Protein AF-A0A9N9GI19-F1 (afdb_monomer)

Solvent-accessible surface area (backbone atoms only — not comparable to full-atom values): 12180 Å² total; per-residue (Å²): 135,83,74,49,74,44,47,49,49,53,52,50,54,33,55,75,70,71,53,54,82,84,78,44,53,78,63,52,56,47,53,54,49,50,51,32,51,50,32,57,77,66,67,39,86,58,92,46,71,66,55,54,51,52,49,52,51,48,51,52,51,50,51,55,47,53,52,51,51,53,54,51,50,52,52,50,50,53,53,48,50,52,51,51,51,53,50,49,53,53,49,52,53,50,51,50,51,53,53,51,51,50,53,53,46,57,53,52,51,52,50,50,51,52,51,49,52,53,51,51,54,52,50,52,52,50,52,53,51,50,52,53,50,50,56,49,50,52,50,51,52,59,72,64,35,43,78,84,65,51,66,41,69,68,51,45,49,53,50,50,55,49,49,54,52,49,50,52,52,50,53,52,50,50,54,52,48,55,58,54,69,73,47,58,96,46,72,69,60,38,51,54,53,49,52,53,50,50,51,54,48,50,53,52,50,51,52,49,52,50,51,51,51,53,54,57,58,70,73,77,118

InterPro domains:
  IPR026243 HAUS augmin-like complex subunit 1 [PF25762] (7-185)
  IPR026243 HAUS augmin-like complex subunit 1 [PTHR31570] (7-216)

Secondary structure (DSSP, 8-state):
----HHHHHHHHHHHHTT--GGGS-HHHHHHHHHHHHHHHHTT-S---HHHHHHHHHHHHHHHHHHHHHHHHHHHHHHHHHHHHHHHHHHHHHHHHHHHHHHHHHHHHHHHHHHHHHHHHHHHHHHHHHHHHHHHHHHHHHHHTTTTTTT-SHHHHHHHHHHHHHHHHHHHHHHHHHHHHHHS-SSHHHHHHHHHHHHHHHHHHHHHHHHHHHHHHHTT--

Mean predicted aligned error: 17.92 Å

Structure (mmCIF, N/CA/C/O backbone):
data_AF-A0A9N9GI19-F1
#
_entry.id   AF-A0A9N9GI19-F1
#
loop_
_atom_site.group_PDB
_atom_site.id
_atom_site.type_symbol
_atom_site.label_atom_id
_atom_site.label_alt_id
_atom_site.label_comp_id
_atom_site.label_asym_id
_atom_site.label_entity_id
_atom_site.label_seq_id
_atom_site.pdbx_PDB_ins_code
_atom_site.Cartn_x
_atom_site.Cartn_y
_atom_site.Cartn_z
_atom_site.occupancy
_atom_site.B_iso_or_equiv
_atom_site.auth_seq_id
_atom_site.auth_comp_id
_atom_site.auth_asym_id
_atom_site.auth_atom_id
_atom_site.pdbx_PDB_model_num
ATOM 1 N N . MET A 1 1 ? 36.480 -14.070 -66.571 1.00 40.03 1 MET A N 1
ATOM 2 C CA . MET A 1 1 ? 37.094 -12.829 -66.046 1.00 40.03 1 MET A CA 1
ATOM 3 C C . MET A 1 1 ? 36.457 -11.653 -66.777 1.00 40.03 1 MET A C 1
ATOM 5 O O . MET A 1 1 ? 36.859 -11.328 -67.888 1.00 40.03 1 MET A O 1
ATOM 9 N N . PHE A 1 2 ? 35.355 -11.127 -66.243 1.00 42.09 2 PHE A N 1
ATOM 10 C CA . PHE A 1 2 ? 34.557 -10.110 -66.925 1.00 42.09 2 PHE A CA 1
ATOM 11 C C . PHE A 1 2 ? 35.324 -8.786 -66.944 1.00 42.09 2 PHE A C 1
ATOM 13 O O . PHE A 1 2 ? 35.531 -8.174 -65.903 1.00 42.09 2 PHE A O 1
ATOM 20 N N . LEU A 1 3 ? 35.755 -8.342 -68.128 1.00 48.88 3 LEU A N 1
ATOM 21 C CA . LEU A 1 3 ? 36.163 -6.952 -68.316 1.00 48.88 3 LEU A CA 1
ATOM 22 C C . LEU A 1 3 ? 34.943 -6.087 -67.995 1.00 48.88 3 LEU A C 1
ATOM 24 O O . LEU A 1 3 ? 33.927 -6.179 -68.692 1.00 48.88 3 LEU A O 1
ATOM 28 N N . THR A 1 4 ? 35.038 -5.317 -66.920 1.00 66.38 4 THR A N 1
ATOM 29 C CA . THR A 1 4 ? 34.036 -4.345 -66.488 1.00 66.38 4 THR A CA 1
ATOM 30 C C . THR A 1 4 ? 33.821 -3.293 -67.582 1.00 66.38 4 THR A C 1
ATOM 32 O O . THR A 1 4 ? 34.711 -3.034 -68.397 1.00 66.38 4 THR A O 1
ATOM 35 N N . ILE A 1 5 ? 32.620 -2.714 -67.649 1.00 65.81 5 ILE A N 1
ATOM 36 C CA . ILE A 1 5 ? 32.209 -1.752 -68.692 1.00 65.81 5 ILE A CA 1
ATOM 37 C C . ILE A 1 5 ? 33.251 -0.623 -68.902 1.00 65.81 5 ILE A C 1
ATOM 39 O O . ILE A 1 5 ? 33.601 -0.365 -70.059 1.00 65.81 5 ILE A O 1
ATOM 43 N N . PRO A 1 6 ? 33.867 -0.040 -67.849 1.00 65.25 6 PRO A N 1
ATOM 44 C CA . PRO A 1 6 ? 34.897 0.993 -68.003 1.00 65.25 6 PRO A CA 1
ATOM 45 C C . PRO A 1 6 ? 36.204 0.457 -68.604 1.00 65.25 6 PRO A C 1
ATOM 47 O O . PRO A 1 6 ? 36.809 1.103 -69.456 1.00 65.25 6 PRO A O 1
ATOM 50 N N . ALA A 1 7 ? 36.619 -0.761 -68.236 1.00 67.44 7 ALA A N 1
ATOM 51 C CA . ALA A 1 7 ? 37.825 -1.396 -68.772 1.00 67.44 7 ALA A CA 1
ATOM 52 C C . ALA A 1 7 ? 37.698 -1.709 -70.274 1.00 67.44 7 ALA A C 1
ATOM 54 O O . ALA A 1 7 ? 38.677 -1.609 -71.017 1.00 67.44 7 ALA A O 1
ATOM 55 N N . ARG A 1 8 ? 36.486 -2.043 -70.745 1.00 71.00 8 ARG A N 1
ATOM 56 C CA . ARG A 1 8 ? 36.202 -2.201 -72.183 1.00 71.00 8 ARG A CA 1
ATOM 57 C C . ARG A 1 8 ? 36.238 -0.864 -72.917 1.00 71.00 8 ARG A C 1
ATOM 59 O O . ARG A 1 8 ? 36.799 -0.797 -74.004 1.00 71.00 8 ARG A O 1
ATOM 66 N N . ARG A 1 9 ? 35.701 0.204 -72.320 1.00 70.88 9 ARG A N 1
ATOM 67 C CA . ARG A 1 9 ? 35.728 1.551 -72.914 1.00 70.88 9 ARG A CA 1
ATOM 68 C C . ARG A 1 9 ? 37.148 2.101 -73.033 1.00 70.88 9 ARG A C 1
ATOM 70 O O . ARG A 1 9 ? 37.502 2.579 -74.103 1.00 70.88 9 ARG A O 1
ATOM 77 N N . ILE A 1 10 ? 37.985 1.947 -72.004 1.00 74.69 10 ILE A N 1
ATOM 78 C CA . ILE A 1 10 ? 39.409 2.319 -72.069 1.00 74.69 10 ILE A CA 1
ATOM 79 C C . ILE A 1 10 ? 40.115 1.552 -73.190 1.00 74.69 10 ILE A C 1
ATOM 81 O O . ILE A 1 10 ? 40.823 2.151 -73.992 1.00 74.69 10 ILE A O 1
ATOM 85 N N . LYS A 1 11 ? 39.879 0.237 -73.296 1.00 74.06 11 LYS A N 1
ATOM 86 C CA . LYS A 1 11 ? 40.435 -0.585 -74.378 1.00 74.06 11 LYS A CA 1
ATOM 87 C C . LYS A 1 11 ? 39.996 -0.089 -75.764 1.00 74.06 11 LYS A C 1
ATOM 89 O O . LYS A 1 11 ? 40.821 -0.042 -76.669 1.00 74.06 11 LYS A O 1
ATOM 94 N N . ASN A 1 12 ? 38.731 0.303 -75.921 1.00 74.56 12 ASN A N 1
ATOM 95 C CA . ASN A 1 12 ? 38.197 0.817 -77.186 1.00 74.56 12 ASN A CA 1
ATOM 96 C C . ASN A 1 12 ? 38.778 2.191 -77.551 1.00 74.56 12 ASN A C 1
ATOM 98 O O . ASN A 1 12 ? 39.101 2.415 -78.712 1.00 74.56 12 ASN A O 1
ATOM 102 N N . ILE A 1 13 ? 38.955 3.087 -76.574 1.00 75.94 13 ILE A N 1
ATOM 103 C CA . ILE A 1 13 ? 39.588 4.398 -76.784 1.00 75.94 13 ILE A CA 1
ATOM 104 C C . ILE A 1 13 ? 41.058 4.212 -77.179 1.00 75.94 13 ILE A C 1
ATOM 106 O O . ILE A 1 13 ? 41.499 4.779 -78.171 1.00 75.94 13 ILE A O 1
ATOM 110 N N . LEU A 1 14 ? 41.805 3.361 -76.470 1.00 73.69 14 LEU A N 1
ATOM 111 C CA . LEU A 1 14 ? 43.208 3.072 -76.795 1.00 73.69 14 LEU A CA 1
ATOM 112 C C . LEU A 1 14 ? 43.369 2.468 -78.197 1.00 73.69 14 LEU A C 1
ATOM 114 O O . LEU A 1 14 ? 44.256 2.874 -78.942 1.00 73.69 14 LEU A O 1
ATOM 118 N N . HIS A 1 15 ? 42.462 1.568 -78.587 1.00 75.56 15 HIS A N 1
ATOM 119 C CA . HIS A 1 15 ? 42.435 0.999 -79.933 1.00 75.56 15 HIS A CA 1
ATOM 120 C C . HIS A 1 15 ? 42.079 2.039 -81.009 1.00 75.56 15 HIS A C 1
ATOM 122 O O . HIS A 1 15 ? 42.637 1.995 -82.100 1.00 75.56 15 HIS A O 1
ATOM 128 N N . ALA A 1 16 ? 41.186 2.994 -80.719 1.00 76.25 16 ALA A N 1
ATOM 129 C CA . ALA A 1 16 ? 40.846 4.085 -81.639 1.00 76.25 16 ALA A CA 1
ATOM 130 C C . ALA A 1 16 ? 42.027 5.041 -81.893 1.00 76.25 16 ALA A C 1
ATOM 132 O O . ALA A 1 16 ? 42.138 5.596 -82.982 1.00 76.25 16 ALA A O 1
ATOM 133 N N . PHE A 1 17 ? 42.928 5.189 -80.919 1.00 73.75 17 PHE A N 1
ATOM 134 C CA . PHE A 1 17 ? 44.170 5.956 -81.053 1.00 73.75 17 PHE A CA 1
ATOM 135 C C . PHE A 1 17 ? 45.373 5.115 -81.521 1.00 73.75 17 PHE A C 1
ATOM 137 O O . PHE A 1 17 ? 46.477 5.643 -81.613 1.00 73.75 17 PHE A O 1
ATOM 144 N N . GLY A 1 18 ? 45.182 3.823 -81.826 1.00 69.75 18 GLY A N 1
ATOM 145 C CA . GLY A 1 18 ? 46.247 2.933 -82.305 1.00 69.75 18 GLY A CA 1
ATOM 146 C C . GLY A 1 18 ? 47.319 2.597 -81.263 1.00 69.75 18 GLY A C 1
ATOM 147 O O . GLY A 1 18 ? 48.385 2.119 -81.635 1.00 69.75 18 GLY A O 1
ATOM 148 N N . ILE A 1 19 ? 47.052 2.841 -79.977 1.00 75.56 19 ILE A N 1
ATOM 149 C CA . ILE A 1 19 ? 48.015 2.644 -78.890 1.00 75.56 19 ILE A CA 1
ATOM 150 C C . ILE A 1 19 ? 47.838 1.233 -78.326 1.00 75.56 19 ILE A C 1
ATOM 152 O O . ILE A 1 19 ? 46.793 0.897 -77.754 1.00 75.56 19 ILE A O 1
ATOM 156 N N . SER A 1 20 ? 48.867 0.402 -78.474 1.00 72.19 20 SER A N 1
ATOM 157 C CA . SER A 1 20 ? 48.911 -0.941 -77.904 1.00 72.19 20 SER A CA 1
ATOM 158 C C . SER A 1 20 ? 49.417 -0.913 -76.460 1.00 72.19 20 SER A C 1
ATOM 160 O O . SER A 1 20 ? 50.044 0.031 -75.984 1.00 72.19 20 SER A O 1
ATOM 162 N N . LYS A 1 21 ? 49.167 -2.003 -75.731 1.00 66.25 21 LYS A N 1
ATOM 163 C CA . LYS A 1 21 ? 49.667 -2.212 -74.363 1.00 66.25 21 LYS A CA 1
ATOM 164 C C . LYS A 1 21 ? 51.201 -2.148 -74.285 1.00 66.25 21 LYS A C 1
ATOM 166 O O . LYS A 1 21 ? 51.726 -1.824 -73.221 1.00 66.25 21 LYS A O 1
ATOM 171 N N . ASP A 1 22 ? 51.876 -2.455 -75.388 1.00 69.81 22 ASP A N 1
ATOM 172 C CA . ASP A 1 22 ? 53.336 -2.513 -75.500 1.00 69.81 22 ASP A CA 1
ATOM 173 C C . ASP A 1 22 ? 53.981 -1.127 -75.690 1.00 69.81 22 ASP A C 1
ATOM 175 O O . ASP A 1 22 ? 55.172 -0.970 -75.436 1.00 69.81 22 ASP A O 1
ATOM 179 N N . ASP A 1 23 ? 53.182 -0.107 -76.028 1.00 72.25 23 ASP A N 1
ATOM 180 C CA . ASP A 1 23 ? 53.627 1.287 -76.178 1.00 72.25 23 ASP A CA 1
ATOM 181 C C . ASP A 1 23 ? 53.675 2.037 -74.835 1.00 72.25 23 ASP A C 1
ATOM 183 O O . ASP A 1 23 ? 54.196 3.149 -74.730 1.00 72.25 23 ASP A O 1
ATOM 187 N N . PHE A 1 24 ? 53.128 1.434 -73.774 1.00 72.31 24 PHE A N 1
ATOM 188 C CA . PHE A 1 24 ? 53.109 2.017 -72.438 1.00 72.31 24 PHE A CA 1
ATOM 189 C C . PHE A 1 24 ? 54.301 1.564 -71.595 1.00 72.31 24 PHE A C 1
ATOM 191 O O . PHE A 1 24 ? 54.647 0.385 -71.518 1.00 72.31 24 PHE A O 1
ATOM 198 N N . SER A 1 25 ? 54.855 2.498 -70.820 1.00 82.44 25 SER A N 1
ATOM 199 C CA . SER A 1 25 ? 55.750 2.147 -69.716 1.00 82.44 25 SER A CA 1
ATOM 200 C C . SER A 1 25 ? 55.023 1.264 -68.690 1.00 82.44 25 SER A C 1
ATOM 202 O O . SER A 1 25 ? 53.797 1.324 -68.541 1.00 82.44 25 SER A O 1
ATOM 204 N N . LYS A 1 26 ? 55.777 0.472 -67.913 1.00 79.56 26 LYS A N 1
ATOM 205 C CA . LYS A 1 26 ? 55.215 -0.359 -66.825 1.00 79.56 26 LYS A CA 1
ATOM 206 C C . LYS A 1 26 ? 54.314 0.456 -65.879 1.00 79.56 26 LYS A C 1
ATOM 208 O O . LYS A 1 26 ? 53.276 -0.045 -65.450 1.00 79.56 26 LYS A O 1
ATOM 213 N N . ASN A 1 27 ? 54.668 1.720 -65.638 1.00 80.06 27 ASN A N 1
ATOM 214 C CA . ASN A 1 27 ? 53.888 2.657 -64.829 1.00 80.06 27 ASN A CA 1
ATOM 215 C C . ASN A 1 27 ? 52.593 3.095 -65.531 1.00 80.06 27 ASN A C 1
ATOM 217 O O . ASN A 1 27 ? 51.548 3.148 -64.893 1.00 80.06 27 ASN A O 1
ATOM 221 N N . GLY A 1 28 ? 52.617 3.343 -66.845 1.00 80.69 28 GLY A N 1
ATOM 222 C CA . GLY A 1 28 ? 51.420 3.698 -67.617 1.00 80.69 28 GLY A CA 1
ATOM 223 C C . GLY A 1 28 ? 50.357 2.596 -67.595 1.00 80.69 28 GLY A C 1
ATOM 224 O O . GLY A 1 28 ? 49.184 2.863 -67.333 1.00 80.69 28 GLY A O 1
ATOM 225 N N . VAL A 1 29 ? 50.775 1.335 -67.756 1.00 81.12 29 VAL A N 1
ATOM 226 C CA . VAL A 1 29 ? 49.873 0.174 -67.651 1.00 81.12 29 VAL A CA 1
ATOM 227 C C . VAL A 1 29 ? 49.257 0.064 -66.251 1.00 81.12 29 VAL A C 1
ATOM 229 O O . VAL A 1 29 ? 48.086 -0.296 -66.122 1.00 81.12 29 VAL A O 1
ATOM 232 N N . GLN A 1 30 ? 50.018 0.366 -65.195 1.00 83.88 30 GLN A N 1
ATOM 233 C CA . GLN A 1 30 ? 49.501 0.376 -63.823 1.00 83.88 30 GLN A CA 1
ATOM 234 C C . GLN A 1 30 ? 48.505 1.515 -63.593 1.00 83.88 30 GLN A C 1
ATOM 236 O O . GLN A 1 30 ? 47.420 1.254 -63.082 1.00 83.88 30 GLN A O 1
ATOM 241 N N . SER A 1 31 ? 48.806 2.738 -64.031 1.00 83.56 31 SER A N 1
ATOM 242 C CA . SER A 1 31 ? 47.904 3.887 -63.886 1.00 83.56 31 SER A CA 1
ATOM 243 C C . SER A 1 31 ? 46.564 3.667 -64.588 1.00 83.56 31 SER A C 1
ATOM 245 O O . SER A 1 31 ? 45.514 3.946 -64.016 1.00 83.56 31 SER A O 1
ATOM 247 N N . VAL A 1 32 ? 46.576 3.091 -65.794 1.00 82.00 32 VAL A N 1
ATOM 248 C CA . VAL A 1 32 ? 45.351 2.762 -66.538 1.00 82.00 32 VAL A CA 1
ATOM 249 C C . VAL A 1 32 ? 44.537 1.674 -65.832 1.00 82.00 32 VAL A C 1
ATOM 251 O O . VAL A 1 32 ? 43.312 1.767 -65.757 1.00 82.00 32 VAL A O 1
ATOM 254 N N . LYS A 1 33 ? 45.201 0.655 -65.271 1.00 83.50 33 LYS A N 1
ATOM 255 C CA . LYS A 1 33 ? 44.530 -0.362 -64.449 1.00 83.50 33 LYS A CA 1
ATOM 256 C C . LYS A 1 33 ? 43.899 0.251 -63.204 1.00 83.50 33 LYS A C 1
ATOM 258 O O . LYS A 1 33 ? 42.746 -0.053 -62.928 1.00 83.50 33 LYS A O 1
ATOM 263 N N . ILE A 1 34 ? 44.623 1.120 -62.498 1.00 85.12 34 ILE A N 1
ATOM 264 C CA . ILE A 1 34 ? 44.126 1.808 -61.301 1.00 85.12 34 ILE A CA 1
ATOM 265 C C . ILE A 1 34 ? 42.902 2.655 -61.655 1.00 85.12 34 ILE A C 1
ATOM 267 O O . ILE A 1 34 ? 41.879 2.551 -60.987 1.00 85.12 34 ILE A O 1
ATOM 271 N N . LEU A 1 35 ? 42.957 3.421 -62.746 1.00 83.81 35 LEU A N 1
ATOM 272 C CA . LEU A 1 35 ? 41.833 4.231 -63.213 1.00 83.81 35 LEU A CA 1
ATOM 273 C C . LEU A 1 35 ? 40.611 3.368 -63.562 1.00 83.81 35 LEU A C 1
ATOM 275 O O . LEU A 1 35 ? 39.495 3.694 -63.170 1.00 83.81 35 LEU A O 1
ATOM 279 N N . ALA A 1 36 ? 40.822 2.238 -64.243 1.00 83.06 36 ALA A N 1
ATOM 280 C CA . ALA A 1 36 ? 39.758 1.289 -64.550 1.00 83.06 36 ALA A CA 1
ATOM 281 C C . ALA A 1 36 ? 39.146 0.691 -63.274 1.00 83.06 36 ALA A C 1
ATOM 283 O O . ALA A 1 36 ? 37.926 0.594 -63.177 1.00 83.06 36 ALA A O 1
ATOM 284 N N . THR A 1 37 ? 39.969 0.327 -62.284 1.00 85.94 37 THR A N 1
ATOM 285 C CA . THR A 1 37 ? 39.478 -0.183 -60.996 1.00 85.94 37 THR A CA 1
ATOM 286 C C . THR A 1 37 ? 38.750 0.888 -60.189 1.00 85.94 37 THR A C 1
ATOM 288 O O . THR A 1 37 ? 37.732 0.610 -59.564 1.00 85.94 37 THR A O 1
ATOM 291 N N . LEU A 1 38 ? 39.216 2.133 -60.238 1.00 85.25 38 LEU A N 1
ATOM 292 C CA 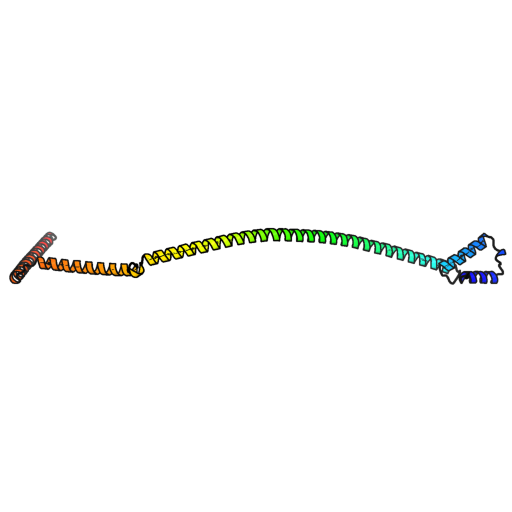. LEU A 1 38 ? 38.610 3.243 -59.514 1.00 85.25 38 LEU A CA 1
ATOM 293 C C . LEU A 1 38 ? 37.269 3.629 -60.154 1.00 85.25 38 LEU A C 1
ATOM 295 O O . LEU A 1 38 ? 36.297 3.835 -59.440 1.00 85.25 38 LEU A O 1
ATOM 299 N N . ALA A 1 39 ? 37.172 3.590 -61.487 1.00 85.12 39 ALA A N 1
ATOM 300 C CA . ALA A 1 39 ? 35.904 3.733 -62.202 1.00 85.12 39 ALA A CA 1
ATOM 301 C C . ALA A 1 39 ? 34.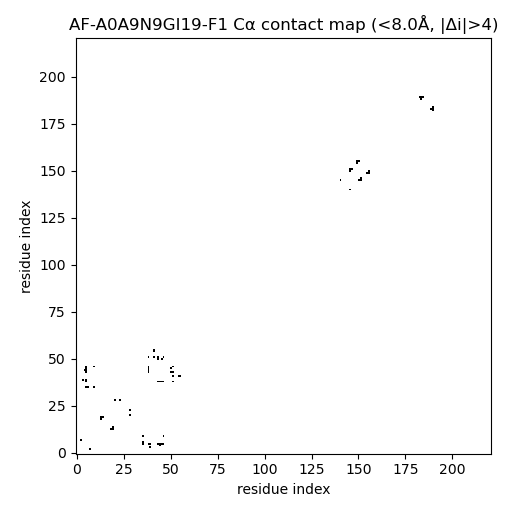914 2.623 -61.837 1.00 85.12 39 ALA A C 1
ATOM 303 O O . ALA A 1 39 ? 33.725 2.883 -61.728 1.00 85.12 39 ALA A O 1
ATOM 304 N N . THR A 1 40 ? 35.386 1.390 -61.625 1.00 86.69 40 THR A N 1
ATOM 305 C CA . THR A 1 40 ? 34.500 0.297 -61.203 1.00 86.69 40 THR A CA 1
ATOM 306 C C . THR A 1 40 ? 34.045 0.414 -59.759 1.00 86.69 40 THR A C 1
ATOM 308 O O . THR A 1 40 ? 32.899 0.093 -59.484 1.00 86.69 40 THR A O 1
ATOM 311 N N . ILE A 1 41 ? 34.913 0.875 -58.852 1.00 86.31 41 ILE A N 1
ATOM 312 C CA . ILE A 1 41 ? 34.571 1.067 -57.434 1.00 86.31 41 ILE A CA 1
ATOM 313 C C . ILE A 1 41 ? 33.575 2.219 -57.274 1.00 86.31 41 ILE A C 1
ATOM 315 O O . ILE A 1 41 ? 32.667 2.131 -56.460 1.00 86.31 41 ILE A O 1
ATOM 319 N N . LEU A 1 42 ? 33.738 3.284 -58.060 1.00 85.25 42 LEU A N 1
ATOM 320 C CA . LEU A 1 42 ? 32.830 4.432 -58.082 1.00 85.25 42 LEU A CA 1
ATOM 321 C C . LEU A 1 42 ? 31.623 4.234 -59.015 1.00 85.25 42 LEU A C 1
ATOM 323 O O . LEU A 1 42 ? 30.859 5.174 -59.208 1.00 85.25 42 LEU A O 1
ATOM 327 N N . GLU A 1 43 ? 31.490 3.053 -59.629 1.00 85.06 43 GLU A N 1
ATOM 328 C CA . GLU A 1 43 ? 30.416 2.698 -60.570 1.00 85.06 43 GLU A CA 1
ATOM 329 C C . GLU A 1 43 ? 30.207 3.720 -61.706 1.00 85.06 43 GLU A C 1
ATOM 331 O O . GLU A 1 43 ? 29.093 3.999 -62.146 1.00 85.06 43 GLU A O 1
ATOM 336 N N . LEU A 1 44 ? 31.302 4.283 -62.220 1.00 83.88 44 LEU A N 1
ATOM 337 C CA . LEU A 1 44 ? 31.254 5.331 -63.234 1.00 83.88 44 LEU A CA 1
ATOM 338 C C . LEU A 1 44 ? 31.074 4.755 -64.635 1.00 83.88 44 LEU A C 1
ATOM 340 O O . LEU A 1 44 ? 31.818 3.877 -65.078 1.00 83.88 44 LEU A O 1
ATOM 344 N N . GLY A 1 45 ? 30.106 5.315 -65.363 1.00 75.38 45 GLY A N 1
ATOM 345 C CA . GLY A 1 45 ? 29.912 5.045 -66.785 1.00 75.38 45 GLY A CA 1
ATOM 346 C C . GLY A 1 45 ? 31.025 5.645 -67.644 1.00 75.38 45 GLY A C 1
ATOM 347 O O . GLY A 1 45 ? 31.485 4.983 -68.576 1.00 75.38 45 GLY A O 1
ATOM 348 N N . ASP A 1 46 ? 31.492 6.849 -67.302 1.00 75.62 46 ASP A N 1
ATOM 349 C CA . ASP A 1 46 ? 32.464 7.639 -68.064 1.00 75.62 46 ASP A CA 1
ATOM 350 C C . ASP A 1 46 ? 33.793 7.809 -67.314 1.00 75.62 46 ASP A C 1
ATOM 352 O O . ASP A 1 46 ? 33.845 7.828 -66.087 1.00 75.62 46 ASP A O 1
ATOM 356 N N . ILE A 1 47 ? 34.890 7.934 -68.069 1.00 75.69 47 ILE A N 1
ATOM 357 C CA . ILE A 1 47 ? 36.267 8.042 -67.538 1.00 75.69 47 ILE A CA 1
ATOM 358 C C . ILE A 1 47 ? 36.703 9.522 -67.484 1.00 75.69 47 ILE A C 1
ATOM 360 O O . ILE A 1 47 ? 37.885 9.859 -67.462 1.00 75.69 47 ILE A O 1
ATOM 364 N N . GLU A 1 48 ? 35.736 10.437 -67.481 1.00 83.50 48 GLU A N 1
ATOM 365 C CA . GLU A 1 48 ? 35.998 11.867 -67.418 1.00 83.50 48 GLU A CA 1
ATOM 366 C C . GLU A 1 48 ? 36.387 12.298 -66.005 1.00 83.50 48 GLU A C 1
ATOM 368 O O . GLU A 1 48 ? 35.845 11.834 -65.000 1.00 83.50 48 GLU A O 1
ATOM 373 N N . ARG A 1 49 ? 37.319 13.251 -65.919 1.00 83.38 49 ARG A N 1
ATOM 374 C CA . ARG A 1 49 ? 37.788 13.805 -64.642 1.00 83.38 49 ARG A CA 1
ATOM 375 C C . ARG A 1 49 ? 36.644 14.398 -63.807 1.00 83.38 49 ARG A C 1
ATOM 377 O O . ARG A 1 49 ? 36.674 14.286 -62.585 1.00 83.38 49 ARG A O 1
ATOM 384 N N . SER A 1 50 ? 35.662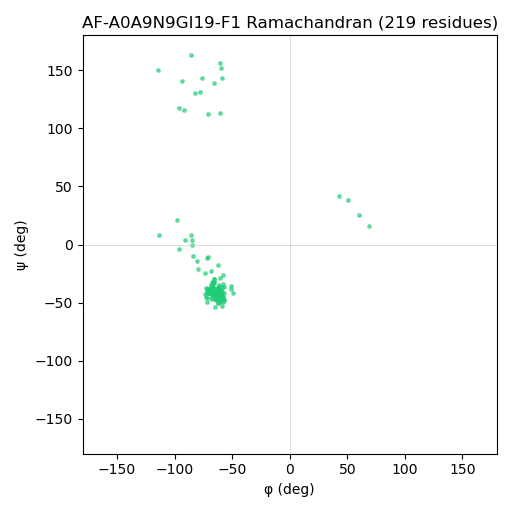 15.017 -64.460 1.00 88.12 50 SER A N 1
ATOM 385 C CA . SER A 1 50 ? 34.436 15.555 -63.856 1.00 88.12 50 SER A CA 1
ATOM 386 C C . SER A 1 50 ? 33.634 14.466 -63.138 1.00 88.12 50 SER A C 1
ATOM 388 O O . SER A 1 50 ? 33.266 14.656 -61.981 1.00 88.12 50 SER A O 1
ATOM 390 N N . SER A 1 51 ? 33.434 13.311 -63.778 1.00 86.56 51 SER A N 1
ATOM 391 C CA . SER A 1 51 ? 32.703 12.165 -63.222 1.00 86.56 51 SER A CA 1
ATOM 392 C C . SER A 1 51 ? 33.393 11.597 -61.980 1.00 86.56 51 SER A C 1
ATOM 394 O O . SER A 1 51 ? 32.745 11.391 -60.956 1.00 86.56 51 SER A O 1
ATOM 396 N N . PHE A 1 52 ? 34.721 11.432 -62.024 1.00 87.00 52 PHE A N 1
ATOM 397 C CA . PHE A 1 52 ? 35.504 11.014 -60.854 1.00 87.00 52 PHE A CA 1
ATOM 398 C C . PHE A 1 52 ? 35.415 12.018 -59.703 1.00 87.00 52 PHE A C 1
ATOM 400 O O . PHE A 1 52 ? 35.191 11.625 -58.560 1.00 87.00 52 PHE A O 1
ATOM 407 N N . LEU A 1 53 ? 35.573 13.313 -59.994 1.00 89.88 53 LEU A N 1
ATOM 408 C CA . LEU A 1 53 ? 35.520 14.355 -58.970 1.00 89.88 53 LEU A CA 1
ATOM 409 C C . LEU A 1 53 ? 34.127 14.442 -58.333 1.00 89.88 53 LEU A C 1
ATOM 411 O O . LEU A 1 53 ? 34.025 14.551 -57.114 1.00 89.88 53 LEU A O 1
ATOM 415 N N . SER A 1 54 ? 33.069 14.339 -59.141 1.00 90.62 54 SER A N 1
ATOM 416 C CA . SER A 1 54 ? 31.683 14.355 -58.671 1.00 90.62 54 SER A CA 1
ATOM 417 C C . SER A 1 54 ? 31.375 13.156 -57.776 1.00 90.62 54 SER A C 1
ATOM 419 O O . SER A 1 54 ? 30.754 13.325 -56.732 1.00 90.62 54 SER A O 1
ATOM 421 N N . ALA A 1 55 ? 31.831 11.956 -58.139 1.00 90.38 55 ALA A N 1
ATOM 422 C CA . ALA A 1 55 ? 31.608 10.761 -57.329 1.00 90.38 55 ALA A CA 1
ATOM 423 C C . ALA A 1 55 ? 32.394 10.779 -56.014 1.00 90.38 55 ALA A C 1
ATOM 425 O O . ALA A 1 55 ? 31.858 10.413 -54.972 1.00 90.38 55 ALA A O 1
ATOM 426 N N . ILE A 1 56 ? 33.635 11.274 -56.024 1.00 90.69 56 ILE A N 1
ATOM 427 C CA . ILE A 1 56 ? 34.420 11.465 -54.795 1.00 90.69 56 ILE A CA 1
ATOM 428 C C . ILE A 1 56 ? 33.765 12.515 -53.886 1.00 90.69 56 ILE A C 1
ATOM 430 O O . ILE A 1 56 ? 33.708 12.329 -52.667 1.00 90.69 56 ILE A O 1
ATOM 434 N N . ALA A 1 57 ? 33.254 13.608 -54.461 1.00 92.50 57 ALA A N 1
ATOM 435 C CA . ALA A 1 57 ? 32.522 14.626 -53.714 1.00 92.50 57 ALA A CA 1
ATOM 436 C C . ALA A 1 57 ? 31.237 14.050 -53.104 1.00 92.50 57 ALA A C 1
ATOM 438 O O . ALA A 1 57 ? 30.986 14.265 -51.919 1.00 92.50 57 ALA A O 1
ATOM 439 N N . GLN A 1 58 ? 30.477 13.259 -53.868 1.00 93.69 58 GLN A N 1
ATOM 440 C CA . GLN A 1 58 ? 29.276 12.587 -53.376 1.00 93.69 58 GLN A CA 1
ATOM 441 C C . GLN A 1 58 ? 29.599 11.621 -52.231 1.00 93.69 58 GLN A C 1
ATOM 443 O O . GLN A 1 58 ? 29.001 11.732 -51.167 1.00 93.69 58 GLN A O 1
ATOM 448 N N . LEU A 1 59 ? 30.615 10.765 -52.380 1.00 93.50 59 LEU A N 1
ATOM 449 C CA . LEU A 1 59 ? 31.059 9.870 -51.305 1.00 93.50 59 LEU A CA 1
ATOM 450 C C . LEU A 1 59 ? 31.496 10.629 -50.050 1.00 93.50 59 LEU A C 1
ATOM 452 O O . LEU A 1 59 ? 31.254 10.177 -48.935 1.00 93.50 59 LEU A O 1
ATOM 456 N N . SER A 1 60 ? 32.129 11.790 -50.214 1.00 94.94 60 SER A N 1
ATOM 457 C CA . SER A 1 60 ? 32.547 12.634 -49.091 1.00 94.94 60 SER A CA 1
ATOM 458 C C . SER A 1 60 ? 31.344 13.259 -48.370 1.00 94.94 60 SER A C 1
ATOM 460 O O . SER A 1 60 ? 31.330 13.333 -47.135 1.00 94.94 60 SER A O 1
ATOM 462 N N . ILE A 1 61 ? 30.315 13.674 -49.119 1.00 96.12 61 ILE A N 1
ATOM 463 C CA . ILE A 1 61 ? 29.032 14.148 -48.578 1.00 96.12 61 ILE A CA 1
ATOM 464 C C . ILE A 1 61 ? 28.325 13.014 -47.829 1.00 96.12 61 ILE A C 1
ATOM 466 O O . ILE A 1 61 ? 27.910 13.218 -46.686 1.00 96.12 61 ILE A O 1
ATOM 470 N N . ASP A 1 62 ? 28.247 11.827 -48.430 1.00 96.12 62 ASP A N 1
ATOM 471 C CA . ASP A 1 62 ? 27.594 10.651 -47.852 1.00 96.12 62 ASP A CA 1
ATOM 472 C C . ASP A 1 62 ? 28.323 10.183 -46.590 1.00 96.12 62 ASP A C 1
ATOM 474 O O . ASP A 1 62 ? 27.693 9.977 -45.555 1.00 96.12 62 ASP A O 1
ATOM 478 N N . SER A 1 63 ? 29.658 10.129 -46.614 1.00 96.56 63 SER A N 1
ATOM 479 C CA . SER A 1 63 ? 30.484 9.828 -45.439 1.00 96.56 63 SER A CA 1
ATOM 480 C C . SER A 1 63 ? 30.213 10.821 -44.308 1.00 96.56 63 SER A C 1
ATOM 482 O O . SER A 1 63 ? 29.933 10.428 -43.176 1.00 96.56 63 SER A O 1
ATOM 484 N N . SER A 1 64 ? 30.191 12.121 -44.615 1.00 96.31 64 SER A N 1
ATOM 485 C CA . SER A 1 64 ? 29.880 13.166 -43.630 1.00 96.31 64 SER A CA 1
ATOM 486 C C . SER A 1 64 ? 28.435 13.090 -43.120 1.00 96.31 64 SER A C 1
ATOM 488 O O . SER A 1 64 ? 28.136 13.518 -42.001 1.00 96.31 64 SER A O 1
ATOM 490 N N . HIS A 1 65 ? 27.501 12.602 -43.936 1.00 97.62 65 HIS A N 1
ATOM 491 C CA . HIS A 1 65 ? 26.116 12.375 -43.538 1.00 97.62 65 HIS A CA 1
ATOM 492 C C . HIS A 1 65 ? 26.000 11.178 -42.590 1.00 97.62 65 HIS A C 1
ATOM 494 O O . HIS A 1 65 ? 25.443 11.329 -41.503 1.00 97.62 65 HIS A O 1
ATOM 500 N N . ILE A 1 66 ? 26.606 10.043 -42.943 1.00 97.69 66 ILE A N 1
ATOM 501 C CA . ILE A 1 66 ? 26.647 8.827 -42.120 1.00 97.69 66 ILE A CA 1
ATOM 502 C C . ILE A 1 66 ? 27.324 9.113 -40.778 1.00 97.69 66 ILE A C 1
ATOM 504 O O . ILE A 1 66 ? 26.815 8.724 -39.731 1.00 97.69 66 ILE A O 1
ATOM 508 N N . GLU A 1 67 ? 28.432 9.854 -40.767 1.00 97.38 67 GLU A N 1
ATOM 509 C CA . GLU A 1 67 ? 29.082 10.254 -39.519 1.00 97.38 67 GLU A CA 1
ATOM 510 C C . GLU A 1 67 ? 28.181 11.112 -38.627 1.00 97.38 67 GLU A C 1
ATOM 512 O O . GLU A 1 67 ? 28.181 10.949 -37.406 1.00 97.38 67 GLU A O 1
ATOM 517 N N . ARG A 1 68 ? 27.414 12.043 -39.210 1.00 97.19 68 ARG A N 1
ATOM 518 C CA . ARG A 1 68 ? 26.444 12.845 -38.450 1.00 97.19 68 ARG A CA 1
ATOM 519 C C . ARG A 1 68 ? 25.347 11.963 -37.867 1.00 97.19 68 ARG A C 1
ATOM 521 O O . ARG A 1 68 ? 25.101 12.055 -36.669 1.00 97.19 68 ARG A O 1
ATOM 528 N N . GLN A 1 69 ? 24.775 11.072 -38.674 1.00 97.62 69 GLN A N 1
ATOM 529 C CA . GLN A 1 69 ? 23.775 10.112 -38.210 1.00 97.62 69 GLN A CA 1
ATOM 530 C C . GLN A 1 69 ? 24.319 9.235 -37.080 1.00 97.62 69 GLN A C 1
ATOM 532 O O . GLN A 1 69 ? 23.662 9.108 -36.054 1.00 97.62 69 GLN A O 1
ATOM 537 N N . ASN A 1 70 ? 25.542 8.713 -37.204 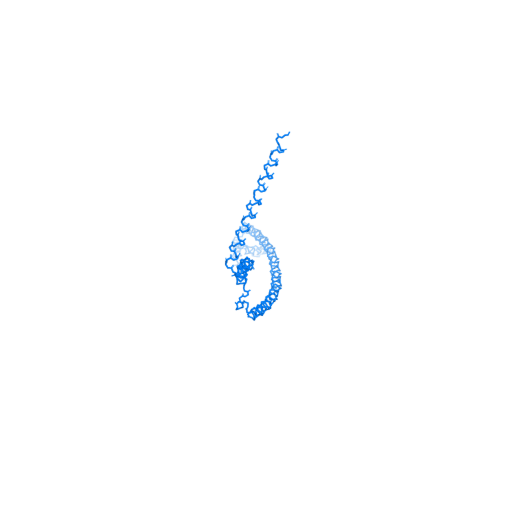1.00 97.62 70 ASN A N 1
ATOM 538 C CA . ASN A 1 70 ? 26.189 7.925 -36.153 1.00 97.62 70 ASN A CA 1
ATOM 539 C C . ASN A 1 70 ? 26.411 8.723 -34.863 1.00 97.62 70 ASN A C 1
ATOM 541 O O . ASN A 1 70 ? 26.244 8.199 -33.764 1.00 97.62 70 ASN A O 1
ATOM 545 N N . ARG A 1 71 ? 26.775 10.006 -34.962 1.00 97.56 71 ARG A N 1
ATOM 546 C CA . ARG A 1 71 ? 26.897 10.866 -33.777 1.00 97.56 71 ARG A CA 1
ATOM 547 C C . ARG A 1 71 ? 25.546 11.088 -33.101 1.00 97.56 71 ARG A C 1
ATOM 549 O O . ARG A 1 71 ? 25.476 11.062 -31.874 1.00 97.56 71 ARG A O 1
ATOM 556 N N . ASP A 1 72 ? 24.486 11.288 -33.874 1.00 97.44 72 ASP A N 1
ATOM 557 C CA . ASP A 1 72 ? 23.148 11.503 -33.327 1.00 97.44 72 ASP A CA 1
ATOM 558 C C . ASP A 1 72 ? 22.558 10.220 -32.730 1.00 97.44 72 ASP A C 1
ATOM 560 O O . ASP A 1 72 ? 22.011 10.266 -31.626 1.00 97.44 72 ASP A O 1
ATOM 564 N N . THR A 1 73 ? 22.759 9.058 -33.359 1.00 97.62 73 THR A N 1
ATOM 565 C CA . THR A 1 73 ? 22.351 7.770 -32.779 1.00 97.62 73 THR A CA 1
ATOM 566 C C . THR A 1 73 ? 23.077 7.506 -31.462 1.00 97.62 73 THR A C 1
ATOM 568 O O . THR A 1 73 ? 22.422 7.191 -30.470 1.00 97.62 73 THR A O 1
ATOM 571 N N . LEU A 1 74 ? 24.390 7.743 -31.383 1.00 97.94 74 LEU A N 1
ATOM 572 C CA . LEU A 1 74 ? 25.146 7.617 -30.130 1.00 97.94 74 LEU A CA 1
ATOM 573 C C . LEU A 1 74 ? 24.622 8.548 -29.028 1.00 97.94 74 LEU A C 1
ATOM 575 O O . LEU A 1 74 ? 24.510 8.136 -27.874 1.00 97.94 74 LEU A O 1
ATOM 579 N N . ARG A 1 75 ? 24.241 9.786 -29.366 1.00 97.69 75 ARG A N 1
ATOM 580 C CA . ARG A 1 75 ? 23.612 10.706 -28.403 1.00 97.69 75 ARG A CA 1
ATOM 581 C C . ARG A 1 75 ? 22.287 10.161 -27.879 1.00 97.69 75 ARG A C 1
ATOM 583 O O . ARG A 1 75 ? 22.045 10.237 -26.677 1.00 97.69 75 ARG A O 1
ATOM 590 N N . THR A 1 76 ? 21.449 9.610 -28.759 1.00 97.50 76 THR A N 1
ATOM 591 C CA . THR A 1 76 ? 20.170 9.010 -28.346 1.00 97.50 76 THR A CA 1
ATOM 592 C C . THR A 1 76 ? 20.358 7.751 -27.504 1.00 97.50 76 THR A C 1
ATOM 594 O O . THR A 1 76 ? 19.627 7.555 -26.541 1.00 97.50 76 THR A O 1
ATOM 597 N N . ILE A 1 77 ? 21.363 6.926 -27.805 1.00 97.81 77 ILE A N 1
ATOM 598 C CA . ILE A 1 77 ? 21.691 5.745 -26.999 1.00 97.81 77 ILE A CA 1
ATOM 599 C C . ILE A 1 77 ? 22.098 6.181 -25.591 1.00 97.81 77 ILE A C 1
ATOM 601 O O . ILE A 1 77 ? 21.503 5.721 -24.622 1.00 97.81 77 ILE A O 1
ATOM 605 N N . ASN A 1 78 ? 23.019 7.140 -25.474 1.00 97.94 78 ASN A N 1
ATOM 606 C CA . ASN A 1 78 ? 23.466 7.635 -24.172 1.00 97.94 78 ASN A CA 1
ATOM 607 C C . ASN A 1 78 ? 22.315 8.244 -23.352 1.00 97.94 78 ASN A C 1
ATOM 609 O O . ASN A 1 78 ? 22.231 8.026 -22.144 1.00 97.94 78 ASN A O 1
ATOM 613 N N . SER A 1 79 ? 21.404 8.996 -23.981 1.00 97.75 79 SER A N 1
ATOM 614 C CA . SER A 1 79 ? 20.258 9.567 -23.261 1.00 97.75 79 SER A CA 1
ATOM 615 C C . SER A 1 79 ? 19.271 8.493 -22.792 1.00 97.75 79 SER A C 1
ATOM 617 O O . SER A 1 79 ? 18.761 8.574 -21.671 1.00 97.75 79 SER A O 1
ATOM 619 N N . LEU A 1 80 ? 19.041 7.455 -23.602 1.00 97.88 80 LEU A N 1
ATOM 620 C CA . LEU A 1 80 ? 18.229 6.300 -23.223 1.00 97.88 80 LEU A CA 1
ATOM 621 C C . LEU A 1 80 ? 18.888 5.489 -22.101 1.00 97.88 80 LEU A C 1
ATOM 623 O O . LEU A 1 80 ? 18.202 5.077 -21.169 1.00 97.88 80 LEU A O 1
ATOM 627 N N . GLU A 1 81 ? 20.203 5.296 -22.125 1.00 98.00 81 GLU A N 1
ATOM 628 C CA . GLU A 1 81 ? 20.932 4.624 -21.044 1.00 98.00 81 GLU A CA 1
ATOM 629 C C . GLU A 1 81 ? 20.780 5.364 -19.711 1.00 98.00 81 GLU A C 1
ATOM 631 O O . GLU A 1 81 ? 20.427 4.751 -18.702 1.00 98.00 81 GLU A O 1
ATOM 636 N N . ILE A 1 82 ? 20.936 6.691 -19.709 1.00 97.69 82 ILE A N 1
ATOM 637 C CA . ILE A 1 82 ? 20.711 7.513 -18.511 1.00 97.69 82 ILE A CA 1
ATOM 638 C C . ILE A 1 82 ? 19.261 7.369 -18.030 1.00 97.69 82 ILE A C 1
ATOM 640 O O . ILE A 1 82 ? 19.021 7.055 -16.862 1.00 97.69 82 ILE A O 1
ATOM 644 N N . SER A 1 83 ? 18.287 7.522 -18.932 1.00 97.81 83 SER A N 1
ATOM 645 C CA . SER A 1 83 ? 16.863 7.417 -18.593 1.00 97.81 83 SER A CA 1
ATOM 646 C C . SER A 1 83 ? 16.493 6.037 -18.034 1.00 97.81 83 SER A C 1
ATOM 648 O O . SER A 1 83 ? 15.779 5.929 -17.034 1.00 97.81 83 SER A O 1
ATOM 650 N N . THR A 1 84 ? 17.017 4.962 -18.627 1.00 97.56 84 THR A N 1
ATOM 651 C CA . THR A 1 84 ? 16.780 3.595 -18.144 1.00 97.56 84 THR A CA 1
ATOM 652 C C . THR A 1 84 ? 17.426 3.353 -16.784 1.00 97.56 84 THR A C 1
ATOM 654 O O . THR A 1 84 ? 16.826 2.684 -15.939 1.00 97.56 84 THR A O 1
ATOM 657 N N . GLN A 1 85 ? 18.605 3.921 -16.526 1.00 97.62 85 GLN A N 1
ATOM 658 C CA . GLN A 1 85 ? 19.255 3.823 -15.225 1.00 97.62 85 GLN A CA 1
ATOM 659 C C . GLN A 1 85 ? 18.471 4.575 -14.143 1.00 97.62 85 GLN A C 1
ATOM 661 O O . GLN A 1 85 ? 18.243 4.036 -13.057 1.00 97.62 85 GLN A O 1
ATOM 666 N N . GLU A 1 86 ? 17.970 5.773 -14.443 1.00 97.56 86 GLU A N 1
ATOM 667 C CA . GLU A 1 86 ? 17.082 6.508 -13.539 1.00 97.56 86 GLU A CA 1
ATOM 668 C C . GLU A 1 86 ? 15.785 5.741 -13.257 1.00 97.56 86 GLU A C 1
ATOM 670 O O . GLU A 1 86 ? 15.357 5.638 -12.103 1.00 97.56 86 GLU A O 1
ATOM 675 N N . ALA A 1 87 ? 15.167 5.161 -14.289 1.00 96.56 87 ALA A N 1
ATOM 676 C CA . ALA A 1 87 ? 13.963 4.352 -14.142 1.00 96.56 87 ALA A CA 1
ATOM 677 C C . ALA A 1 87 ? 14.209 3.124 -13.249 1.00 96.56 87 ALA A C 1
ATOM 679 O O . ALA A 1 87 ? 13.394 2.834 -12.369 1.00 96.56 87 ALA A O 1
ATOM 680 N N . LYS A 1 88 ? 15.358 2.447 -13.399 1.00 97.88 88 LYS A N 1
ATOM 681 C CA . LYS A 1 88 ? 15.770 1.339 -12.519 1.00 97.88 88 LYS A CA 1
ATOM 682 C C . LYS A 1 88 ? 15.910 1.791 -11.067 1.00 97.88 88 LYS A C 1
ATOM 684 O O . LYS A 1 88 ? 15.373 1.134 -10.177 1.00 97.88 88 LYS A O 1
ATOM 689 N N . LEU A 1 89 ? 16.572 2.919 -10.809 1.00 97.56 89 LEU A N 1
ATOM 690 C CA . LEU A 1 89 ? 16.720 3.455 -9.450 1.00 97.56 89 LEU A CA 1
ATOM 691 C C . LEU A 1 89 ? 15.360 3.778 -8.815 1.00 97.56 89 LEU A C 1
ATOM 693 O O . LEU A 1 89 ? 15.102 3.401 -7.669 1.00 97.56 89 LEU A O 1
ATOM 697 N N . ARG A 1 90 ? 14.456 4.415 -9.572 1.00 97.25 90 ARG A N 1
ATOM 698 C CA . ARG A 1 90 ? 13.082 4.694 -9.120 1.00 97.25 90 ARG A CA 1
ATOM 699 C C . ARG A 1 90 ? 12.317 3.408 -8.818 1.00 97.25 90 ARG A C 1
ATOM 701 O O . ARG A 1 90 ? 11.651 3.334 -7.787 1.00 97.25 90 ARG A O 1
ATOM 708 N N . TYR A 1 91 ? 12.445 2.393 -9.669 1.00 97.62 91 TYR A N 1
ATOM 709 C CA . TYR A 1 91 ? 11.836 1.083 -9.453 1.00 97.62 91 TYR A CA 1
ATOM 710 C C . TYR A 1 91 ? 12.346 0.417 -8.169 1.00 97.62 91 TYR A C 1
ATOM 712 O O . TYR A 1 91 ? 11.543 -0.046 -7.359 1.00 97.62 91 TYR A O 1
ATOM 720 N N . HIS A 1 92 ? 13.662 0.412 -7.938 1.00 97.25 92 HIS A N 1
ATOM 721 C CA . HIS A 1 92 ? 14.243 -0.142 -6.714 1.00 97.25 92 HIS A CA 1
ATOM 722 C C . HIS A 1 92 ? 13.738 0.580 -5.465 1.00 97.25 92 HIS A C 1
ATOM 724 O O . HIS A 1 92 ? 13.294 -0.081 -4.527 1.00 97.25 92 HIS A O 1
ATOM 730 N N . LYS A 1 93 ? 13.710 1.917 -5.486 1.00 97.44 93 LYS A N 1
ATOM 731 C CA . LYS A 1 93 ? 13.173 2.723 -4.384 1.00 97.44 93 LYS A CA 1
ATOM 732 C C . LYS A 1 93 ? 11.699 2.417 -4.118 1.00 97.44 93 LYS A C 1
ATOM 734 O O . LYS A 1 93 ? 11.303 2.240 -2.970 1.00 97.44 93 LYS A O 1
ATOM 739 N N . LEU A 1 94 ? 10.881 2.316 -5.168 1.0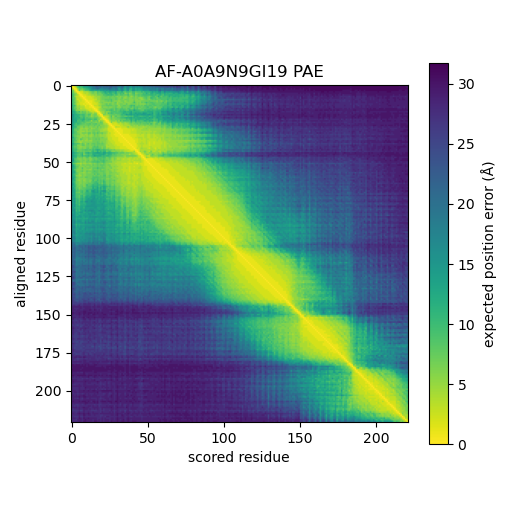0 97.50 94 LEU A N 1
ATOM 740 C CA . LEU A 1 94 ? 9.465 1.978 -5.028 1.00 97.50 94 LEU A CA 1
ATOM 741 C C . LEU A 1 94 ? 9.281 0.575 -4.443 1.00 97.50 94 LEU A C 1
ATOM 743 O O . LEU A 1 94 ? 8.469 0.383 -3.540 1.00 97.50 94 LEU A O 1
ATOM 747 N N . ARG A 1 95 ? 10.059 -0.399 -4.920 1.00 97.75 95 ARG A N 1
ATOM 748 C CA . ARG A 1 95 ? 10.038 -1.769 -4.402 1.00 97.75 95 ARG A CA 1
ATOM 749 C C . ARG A 1 95 ? 10.423 -1.809 -2.925 1.00 97.75 95 ARG A C 1
ATOM 751 O O . ARG A 1 95 ? 9.753 -2.486 -2.153 1.00 97.75 95 ARG A O 1
ATOM 758 N N . GLU A 1 96 ? 11.449 -1.068 -2.525 1.00 97.19 96 GLU A N 1
ATOM 759 C CA . GLU A 1 96 ? 11.865 -0.964 -1.127 1.00 97.19 96 GLU A CA 1
ATOM 760 C C . GLU A 1 96 ? 10.747 -0.376 -0.253 1.00 97.19 96 GLU A C 1
ATOM 762 O O . GLU A 1 96 ? 10.360 -0.985 0.748 1.00 97.19 96 GLU A O 1
ATOM 767 N N . ILE A 1 97 ? 10.144 0.739 -0.684 1.00 96.62 97 ILE A N 1
ATOM 768 C CA . ILE A 1 97 ? 9.001 1.362 -0.001 1.00 96.62 97 ILE A CA 1
ATOM 769 C C . ILE A 1 97 ? 7.847 0.366 0.139 1.00 96.62 97 ILE A C 1
ATOM 771 O O . ILE A 1 97 ? 7.324 0.203 1.238 1.00 96.62 97 ILE A O 1
ATOM 775 N N . LEU A 1 98 ? 7.479 -0.348 -0.929 1.00 96.56 98 LEU A N 1
ATOM 776 C CA . LEU A 1 98 ? 6.415 -1.354 -0.884 1.00 96.56 98 LEU A CA 1
ATOM 777 C C . LEU A 1 98 ? 6.735 -2.487 0.095 1.00 96.56 98 LEU A C 1
ATOM 779 O O . LEU A 1 98 ? 5.865 -2.898 0.861 1.00 96.56 98 LEU A O 1
ATOM 783 N N . THR A 1 99 ? 7.978 -2.976 0.119 1.00 95.75 99 THR A N 1
ATOM 784 C CA . THR A 1 99 ? 8.374 -4.022 1.073 1.00 95.75 99 THR A CA 1
ATOM 785 C C . THR A 1 99 ? 8.337 -3.534 2.517 1.00 95.75 99 THR A C 1
ATOM 787 O O . THR A 1 99 ? 7.881 -4.268 3.392 1.00 95.75 99 THR A O 1
ATOM 790 N N . ASN A 1 100 ? 8.753 -2.294 2.772 1.00 94.19 100 ASN A N 1
ATOM 791 C CA . ASN A 1 100 ? 8.727 -1.702 4.105 1.00 94.19 100 ASN A CA 1
ATOM 792 C C . ASN A 1 100 ? 7.293 -1.427 4.563 1.00 94.19 100 ASN A C 1
ATOM 794 O O . ASN A 1 100 ? 6.947 -1.746 5.697 1.00 94.19 100 ASN A O 1
ATOM 798 N N . LEU A 1 101 ? 6.436 -0.912 3.678 1.00 93.12 101 LEU A N 1
ATOM 799 C CA . LEU A 1 101 ? 5.013 -0.731 3.957 1.00 93.12 101 LEU A CA 1
ATOM 800 C C . LEU A 1 101 ? 4.338 -2.062 4.271 1.00 93.12 101 LEU A C 1
ATOM 802 O O . LEU A 1 101 ? 3.642 -2.145 5.275 1.00 93.12 101 LEU A O 1
ATOM 806 N N . ARG A 1 102 ? 4.598 -3.111 3.482 1.00 92.88 102 ARG A N 1
ATOM 807 C CA . ARG A 1 102 ? 4.043 -4.444 3.734 1.00 92.88 102 ARG A CA 1
ATOM 808 C C . ARG A 1 102 ? 4.494 -5.007 5.082 1.00 92.88 102 ARG A C 1
ATOM 810 O O . ARG A 1 102 ? 3.655 -5.410 5.872 1.00 92.88 102 ARG A O 1
ATOM 817 N N . ARG A 1 103 ? 5.794 -4.954 5.393 1.00 91.12 103 ARG A N 1
ATOM 818 C CA . ARG A 1 103 ? 6.320 -5.404 6.697 1.00 91.12 103 ARG A CA 1
ATOM 819 C C . ARG A 1 103 ? 5.712 -4.631 7.867 1.00 91.12 103 ARG A C 1
ATOM 821 O O . ARG A 1 103 ? 5.355 -5.233 8.877 1.00 91.12 103 ARG A O 1
ATOM 828 N N . ASN A 1 104 ? 5.598 -3.310 7.736 1.00 89.00 104 ASN A N 1
ATOM 829 C CA . ASN A 1 104 ? 5.024 -2.444 8.768 1.00 89.00 104 ASN A CA 1
ATOM 830 C C . ASN A 1 104 ? 3.521 -2.675 8.944 1.00 89.00 104 ASN A C 1
ATOM 832 O O . ASN A 1 104 ? 3.015 -2.588 10.060 1.00 89.00 104 ASN A O 1
ATOM 836 N N . TRP A 1 105 ? 2.813 -2.940 7.848 1.00 84.56 105 TRP A N 1
ATOM 837 C CA . TRP A 1 105 ? 1.398 -3.280 7.857 1.00 84.56 105 TRP A CA 1
ATOM 838 C C . TRP A 1 105 ? 1.173 -4.614 8.566 1.00 84.56 105 TRP A C 1
ATOM 840 O O . TRP A 1 105 ? 0.465 -4.645 9.569 1.00 84.56 105 TRP A O 1
ATOM 850 N N . ASP A 1 106 ? 1.879 -5.663 8.135 1.00 85.56 106 ASP A N 1
ATOM 851 C CA . ASP A 1 106 ? 1.780 -7.008 8.708 1.00 85.56 106 ASP A CA 1
ATOM 852 C C . ASP A 1 106 ? 2.079 -6.994 10.216 1.00 85.56 106 ASP A C 1
ATOM 854 O O . ASP A 1 106 ? 1.365 -7.609 11.000 1.00 85.56 106 ASP A O 1
ATOM 858 N N . THR A 1 107 ? 3.089 -6.237 10.661 1.00 86.88 107 THR A N 1
ATOM 859 C CA . THR A 1 107 ? 3.426 -6.140 12.093 1.00 86.88 107 THR A CA 1
ATOM 860 C C . THR A 1 107 ? 2.421 -5.326 12.905 1.00 86.88 107 THR A C 1
ATOM 862 O O . THR A 1 107 ? 2.037 -5.759 13.993 1.00 86.88 107 THR A O 1
ATOM 865 N N . LYS A 1 108 ? 1.984 -4.157 12.417 1.00 84.56 108 LYS A N 1
ATOM 866 C CA . LYS A 1 108 ? 1.031 -3.308 13.154 1.00 84.56 108 LYS A CA 1
ATOM 867 C C . LYS A 1 108 ? -0.359 -3.928 13.220 1.00 84.56 108 LYS A C 1
ATOM 869 O O . LYS A 1 108 ? -0.994 -3.856 14.271 1.00 84.56 108 LYS A O 1
ATOM 874 N N . GLU A 1 109 ? -0.842 -4.509 12.125 1.00 84.12 109 GLU A N 1
ATOM 875 C CA . GLU A 1 109 ? -2.135 -5.191 12.121 1.00 84.12 109 GLU A CA 1
ATOM 876 C C . GLU A 1 109 ? -2.106 -6.453 12.969 1.00 84.12 109 GLU A C 1
ATOM 878 O O . GLU A 1 109 ? -3.023 -6.644 13.759 1.00 84.12 109 GLU A O 1
ATOM 883 N N . ASP A 1 110 ? -1.052 -7.270 12.895 1.00 87.81 110 ASP A N 1
ATOM 884 C CA . ASP A 1 110 ? -0.955 -8.478 13.722 1.00 87.81 110 ASP A CA 1
ATOM 885 C C . ASP A 1 110 ? -0.911 -8.138 15.222 1.00 87.81 110 ASP A C 1
ATOM 887 O O . ASP A 1 110 ? -1.582 -8.780 16.033 1.00 87.81 110 ASP A O 1
ATOM 891 N N . GLN A 1 111 ? -0.195 -7.075 15.610 1.00 89.38 111 GLN A N 1
ATOM 892 C CA . GLN A 1 111 ? -0.213 -6.579 16.990 1.00 89.38 111 GLN A CA 1
ATOM 893 C C . GLN A 1 111 ? -1.608 -6.107 17.413 1.00 89.38 111 GLN A C 1
ATOM 895 O O . GLN A 1 111 ? -2.115 -6.571 18.436 1.00 89.38 111 GLN A O 1
ATOM 900 N N . LYS A 1 112 ? -2.266 -5.259 16.612 1.00 90.81 112 LYS A N 1
ATOM 901 C CA . LYS A 1 112 ? -3.631 -4.791 16.903 1.00 90.81 112 LYS A CA 1
ATOM 902 C C . LYS A 1 112 ? -4.633 -5.939 16.964 1.00 90.81 112 LYS A C 1
ATOM 904 O O . LYS A 1 112 ? -5.472 -5.968 17.857 1.00 90.81 112 LYS A O 1
ATOM 909 N N . LEU A 1 113 ? -4.533 -6.909 16.060 1.00 91.50 113 LEU A N 1
ATOM 910 C CA . LEU A 1 113 ? -5.405 -8.077 16.029 1.00 91.50 113 LEU A CA 1
ATOM 911 C C . LEU A 1 113 ? -5.218 -8.934 17.285 1.00 91.50 113 LEU A C 1
ATOM 913 O O . LEU A 1 113 ? -6.198 -9.391 17.873 1.00 91.50 113 LEU A O 1
ATOM 917 N N . LYS A 1 114 ? -3.973 -9.117 17.742 1.00 92.31 114 LYS A N 1
ATOM 918 C CA . LYS A 1 114 ? -3.669 -9.797 19.010 1.00 92.31 114 LYS A CA 1
ATOM 919 C C . LYS A 1 114 ? -4.233 -9.044 20.211 1.00 92.31 114 LYS A C 1
ATOM 921 O O . LYS A 1 114 ? -4.808 -9.678 21.096 1.00 92.31 114 LYS A O 1
ATOM 926 N N . GLU A 1 115 ? -4.099 -7.721 20.248 1.00 93.75 115 GLU A N 1
ATOM 927 C CA . GLU A 1 115 ? -4.683 -6.878 21.296 1.00 93.75 115 GLU A CA 1
ATOM 928 C C . GLU A 1 115 ? -6.208 -6.967 21.310 1.00 93.75 115 GLU A C 1
ATOM 930 O O . GLU A 1 115 ? -6.797 -7.203 22.363 1.00 93.75 115 GLU A O 1
ATOM 935 N N . TRP A 1 116 ? -6.849 -6.857 20.146 1.00 93.75 116 TRP A N 1
ATOM 936 C CA . TRP A 1 116 ? -8.297 -6.978 20.008 1.00 93.75 116 TRP A CA 1
ATOM 937 C C . TRP A 1 116 ? -8.773 -8.352 20.448 1.00 93.75 116 TRP A C 1
ATOM 939 O O . TRP A 1 116 ? -9.681 -8.438 21.266 1.00 93.75 116 TRP A O 1
ATOM 949 N N . LYS A 1 117 ? -8.102 -9.423 20.013 1.00 95.50 117 LYS A N 1
ATOM 950 C CA . LYS A 1 117 ? -8.424 -10.789 20.435 1.00 95.50 117 LYS A CA 1
ATOM 951 C C . LYS A 1 117 ? -8.342 -10.943 21.955 1.00 95.50 117 LYS A C 1
ATOM 953 O O . LYS A 1 117 ? -9.262 -11.494 22.553 1.00 95.50 117 LYS A O 1
ATOM 958 N N . ARG A 1 118 ? -7.287 -10.418 22.593 1.00 95.06 118 ARG A N 1
ATOM 959 C CA . ARG A 1 118 ? -7.146 -10.418 24.062 1.00 95.06 118 ARG A CA 1
ATOM 960 C C . ARG A 1 118 ? -8.258 -9.613 24.737 1.00 95.06 118 ARG A C 1
ATOM 962 O O . ARG A 1 118 ? -8.875 -10.100 25.682 1.00 95.06 118 ARG A O 1
ATOM 969 N N . ASN A 1 119 ? -8.550 -8.414 24.241 1.00 96.62 119 ASN A N 1
ATOM 970 C CA . ASN A 1 119 ? -9.588 -7.560 24.807 1.00 96.62 119 ASN A CA 1
ATOM 971 C C . ASN A 1 119 ? -10.977 -8.206 24.687 1.00 96.62 119 ASN A C 1
ATOM 973 O O . ASN A 1 119 ? -11.713 -8.267 25.665 1.00 96.62 119 ASN A O 1
ATOM 977 N N . THR A 1 120 ? -11.307 -8.789 23.533 1.00 96.25 120 THR A N 1
ATOM 978 C CA . THR A 1 120 ? -12.556 -9.534 23.334 1.00 96.25 120 THR A CA 1
ATOM 979 C C . THR A 1 120 ? -12.666 -10.710 24.300 1.00 96.25 120 THR A C 1
ATOM 981 O O . THR A 1 120 ? -13.722 -10.891 24.898 1.00 96.25 120 THR A O 1
ATOM 984 N N . THR A 1 121 ? -11.589 -11.474 24.528 1.00 96.94 121 THR A N 1
ATOM 985 C CA . THR A 1 121 ? -11.624 -12.571 25.514 1.00 96.94 121 THR A CA 1
ATOM 986 C C . THR A 1 121 ? -11.850 -12.079 26.944 1.00 96.94 121 THR A C 1
ATOM 988 O O . THR A 1 121 ? -12.604 -12.702 27.686 1.00 96.94 121 THR A O 1
ATOM 991 N N . LEU A 1 122 ? -11.254 -10.944 27.328 1.00 96.62 122 LEU A N 1
ATOM 992 C CA . LEU A 1 122 ? -11.474 -10.338 28.645 1.00 96.62 122 LEU A CA 1
ATOM 993 C C . LEU A 1 122 ? -12.908 -9.817 28.797 1.00 96.62 122 LEU A C 1
ATOM 995 O O . LEU A 1 122 ? -13.519 -9.988 29.851 1.00 96.62 122 LEU A O 1
ATOM 999 N N . LEU A 1 123 ? -13.459 -9.195 27.753 1.00 96.62 123 LEU A N 1
ATOM 1000 C CA . LEU A 1 123 ? -14.841 -8.719 27.748 1.00 96.62 123 LEU A CA 1
ATOM 1001 C C . LEU A 1 123 ? -15.841 -9.877 27.831 1.00 96.62 123 LEU A C 1
ATOM 1003 O O . LEU A 1 123 ? -16.798 -9.777 28.594 1.00 96.62 123 LEU A O 1
ATOM 1007 N N . ASP A 1 124 ? -15.598 -10.986 27.130 1.00 97.44 124 ASP A N 1
ATOM 1008 C CA . ASP A 1 124 ? -16.431 -12.194 27.215 1.00 97.44 124 ASP A CA 1
ATOM 1009 C C . ASP A 1 124 ? -16.410 -12.807 28.627 1.00 97.44 124 ASP A C 1
ATOM 1011 O O . ASP A 1 124 ? -17.454 -13.154 29.183 1.00 97.44 124 ASP A O 1
ATOM 1015 N N . GLN A 1 125 ? -15.234 -12.867 29.263 1.00 96.94 125 GLN A N 1
ATOM 1016 C CA . GLN A 1 125 ? -15.111 -13.305 30.658 1.00 96.94 125 GLN A CA 1
ATOM 1017 C C . GLN A 1 125 ? -15.896 -12.394 31.609 1.00 96.94 125 GLN A C 1
ATOM 1019 O O . GLN A 1 125 ? -16.686 -12.885 32.415 1.00 96.94 125 GLN A O 1
ATOM 1024 N N . LYS A 1 126 ? -15.753 -11.069 31.478 1.00 97.19 126 LYS A N 1
ATOM 1025 C CA . LYS A 1 126 ? -16.512 -10.110 32.295 1.00 97.19 126 LYS A CA 1
ATOM 1026 C C . LYS A 1 126 ? -18.016 -10.205 32.065 1.00 97.19 126 LYS A C 1
ATOM 1028 O O . LYS A 1 126 ? -18.774 -10.118 33.026 1.00 97.19 126 LYS A O 1
ATOM 1033 N N . ALA A 1 127 ? -18.457 -10.402 30.825 1.00 96.44 127 ALA A N 1
ATOM 1034 C CA . ALA A 1 127 ? -19.869 -10.587 30.509 1.00 96.44 127 ALA A CA 1
ATOM 1035 C C . ALA A 1 127 ? -20.440 -11.809 31.245 1.00 96.44 127 ALA A C 1
ATOM 1037 O O . ALA A 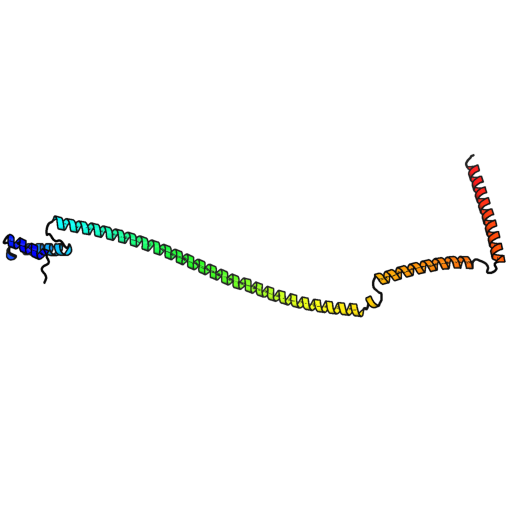1 127 ? -21.465 -11.696 31.919 1.00 96.44 127 ALA A O 1
ATOM 1038 N N . LYS A 1 128 ? -19.725 -12.942 31.214 1.00 97.12 128 LYS A N 1
ATOM 1039 C CA . LYS A 1 128 ? -20.095 -14.158 31.957 1.00 97.12 128 LYS A CA 1
ATOM 1040 C C . LYS A 1 128 ? -20.123 -13.925 33.467 1.00 97.12 128 LYS A C 1
ATOM 1042 O O . LYS A 1 128 ? -21.075 -14.327 34.132 1.00 97.12 128 LYS A O 1
ATOM 1047 N N . GLU A 1 129 ? -19.125 -13.236 34.019 1.00 96.88 129 GLU A N 1
ATOM 1048 C CA . GLU A 1 129 ? -19.111 -12.880 35.443 1.00 96.88 129 GLU A CA 1
ATOM 1049 C C . GLU A 1 129 ? -20.305 -12.007 35.841 1.00 96.88 129 GLU A C 1
ATOM 1051 O O . GLU A 1 129 ? -20.932 -12.253 36.874 1.00 96.88 129 GLU A O 1
ATOM 1056 N N . TYR A 1 130 ? -20.631 -10.987 35.044 1.00 96.56 130 TYR A N 1
ATOM 1057 C CA . TYR A 1 130 ? -21.774 -10.119 35.316 1.00 96.56 130 TYR A CA 1
ATOM 1058 C C . TYR A 1 130 ? -23.095 -10.868 35.199 1.00 96.56 130 TYR A C 1
ATOM 1060 O O . TYR A 1 130 ? -23.962 -10.679 36.048 1.00 96.56 130 TYR A O 1
ATOM 1068 N N . GLN A 1 131 ? -23.227 -11.775 34.233 1.00 97.06 131 GLN A N 1
ATOM 1069 C CA . GLN A 1 131 ? -24.413 -12.614 34.094 1.00 97.06 131 GLN A CA 1
ATOM 1070 C C . GLN A 1 131 ? -24.606 -13.537 35.309 1.00 97.06 131 GLN A C 1
ATOM 1072 O O . GLN A 1 131 ? -25.721 -13.679 35.817 1.00 97.06 131 GLN A O 1
ATOM 1077 N N . LEU A 1 132 ? -23.519 -14.112 35.836 1.00 96.38 132 LEU A N 1
ATOM 1078 C CA . LEU A 1 132 ? -23.558 -14.912 37.065 1.00 96.38 132 LEU A CA 1
ATOM 1079 C C . LEU A 1 132 ? -23.919 -14.067 38.294 1.00 96.38 132 LEU A C 1
ATOM 1081 O O . LEU A 1 132 ? -24.722 -14.502 39.122 1.00 96.38 132 LEU A O 1
ATOM 1085 N N . LYS A 1 133 ? -23.355 -12.858 38.416 1.00 96.25 133 LYS A N 1
ATOM 1086 C CA . LYS A 1 133 ? -23.684 -11.915 39.498 1.00 96.25 133 LYS A CA 1
ATOM 1087 C C . LYS A 1 133 ? -25.148 -11.486 39.442 1.00 96.25 133 LYS A C 1
ATOM 1089 O O . LYS A 1 133 ? -25.802 -11.510 40.480 1.00 96.25 133 LYS A O 1
ATOM 1094 N N . LEU A 1 134 ? -25.662 -11.166 38.255 1.00 95.62 134 LEU A N 1
ATOM 1095 C CA . LEU A 1 134 ? -27.069 -10.832 38.034 1.00 95.62 134 LEU A CA 1
ATOM 1096 C C . LEU A 1 134 ? -27.967 -11.993 38.472 1.00 95.62 134 LEU A C 1
ATOM 1098 O O . LEU A 1 134 ? -28.793 -11.821 39.360 1.00 95.62 134 LEU A O 1
ATOM 1102 N N . SER A 1 135 ? -27.696 -13.201 37.971 1.00 94.88 135 SER A N 1
ATOM 1103 C CA . SER A 1 135 ? -28.453 -14.411 38.324 1.00 94.88 135 SER A CA 1
ATOM 1104 C C . SER A 1 135 ? -28.438 -14.702 39.831 1.00 94.88 135 SER A C 1
ATOM 1106 O O . SER A 1 135 ? -29.388 -15.260 40.381 1.00 94.88 135 SER A O 1
ATOM 1108 N N . ARG A 1 136 ? -27.334 -14.378 40.521 1.00 94.88 136 ARG A N 1
ATOM 1109 C CA . ARG A 1 136 ? -27.223 -14.511 41.980 1.00 94.88 136 ARG A CA 1
ATOM 1110 C C . ARG A 1 136 ? -28.063 -13.459 42.701 1.00 94.88 136 ARG A C 1
ATOM 1112 O O . ARG A 1 136 ? -28.747 -13.812 43.656 1.00 94.88 136 ARG A O 1
ATOM 1119 N N . LEU A 1 137 ? -27.995 -12.201 42.271 1.00 92.81 137 LEU A N 1
ATOM 1120 C CA . LEU A 1 137 ? -28.771 -11.107 42.854 1.00 92.81 137 LEU A CA 1
ATOM 1121 C C . LEU A 1 137 ? -30.270 -11.315 42.647 1.00 92.81 137 LEU A C 1
ATOM 1123 O O . LEU A 1 137 ? -31.026 -11.155 43.594 1.00 92.81 137 LEU A O 1
ATOM 1127 N N . GLU A 1 138 ? -30.691 -11.756 41.464 1.00 90.69 138 GLU A N 1
ATOM 1128 C CA . GLU A 1 138 ? -32.084 -12.108 41.173 1.00 90.69 138 GLU A CA 1
ATOM 1129 C C . GLU A 1 138 ? -32.577 -13.232 42.085 1.00 90.69 138 GLU A C 1
ATOM 1131 O O . GLU A 1 138 ? -33.647 -13.124 42.678 1.00 90.69 138 GLU A O 1
ATOM 1136 N N . ARG A 1 139 ? -31.768 -14.283 42.286 1.00 90.69 139 ARG A N 1
ATOM 1137 C CA . ARG A 1 139 ? -32.095 -15.350 43.244 1.00 90.69 139 ARG A CA 1
ATOM 1138 C C . ARG A 1 139 ? -32.197 -14.840 44.677 1.00 90.69 139 ARG A C 1
ATOM 1140 O O . ARG A 1 139 ? -33.094 -15.262 45.397 1.00 90.69 139 ARG A O 1
ATOM 1147 N N . GLN A 1 140 ? -31.294 -13.958 45.102 1.00 88.94 140 GLN A N 1
ATOM 1148 C CA . GLN A 1 140 ? -31.348 -13.355 46.437 1.00 88.94 140 GLN A CA 1
ATOM 1149 C C . GLN A 1 140 ? -32.584 -12.469 46.602 1.00 88.94 140 GLN A C 1
ATOM 1151 O O . GLN A 1 140 ? -33.265 -12.569 47.617 1.00 88.94 140 GLN A O 1
ATOM 1156 N N . TYR A 1 141 ? -32.905 -11.659 45.595 1.00 84.38 141 TYR A N 1
ATOM 1157 C CA . TYR A 1 141 ? -34.088 -10.808 45.578 1.00 84.38 141 TYR A CA 1
ATOM 1158 C C . TYR A 1 141 ? -35.378 -11.637 45.648 1.00 84.38 141 TYR A C 1
ATOM 1160 O O . TYR A 1 141 ? -36.232 -11.378 46.494 1.00 84.38 141 TYR A O 1
ATOM 1168 N N . ALA A 1 142 ? -35.476 -12.692 44.832 1.00 84.12 142 ALA A N 1
ATOM 1169 C CA . ALA A 1 142 ? -36.597 -13.626 44.859 1.00 84.12 142 ALA A CA 1
ATOM 1170 C C . ALA A 1 142 ? -36.710 -14.353 46.212 1.00 84.12 142 ALA A C 1
ATOM 1172 O O . ALA A 1 142 ? -37.805 -14.469 46.757 1.00 84.12 142 ALA A O 1
ATOM 1173 N N . ALA A 1 143 ? -35.588 -14.793 46.795 1.00 84.12 143 ALA A N 1
ATOM 1174 C CA . ALA A 1 143 ? -35.568 -15.454 48.102 1.00 84.12 143 ALA A CA 1
ATOM 1175 C C . ALA A 1 143 ? -35.993 -14.529 49.254 1.00 84.12 143 ALA A C 1
ATOM 1177 O O . ALA A 1 143 ? -36.598 -14.993 50.216 1.00 84.12 143 ALA A O 1
ATOM 1178 N N . MET A 1 144 ? -35.705 -13.227 49.162 1.00 78.25 144 MET A N 1
ATOM 1179 C CA . MET A 1 144 ? -36.157 -12.237 50.146 1.00 78.25 144 MET A CA 1
ATOM 1180 C C . MET A 1 144 ? -37.664 -11.952 50.063 1.00 78.25 144 MET A C 1
ATOM 1182 O O . MET A 1 144 ? -38.194 -11.322 50.974 1.00 78.25 144 MET A O 1
ATOM 1186 N N . ASN A 1 145 ? -38.348 -12.408 49.003 1.00 72.88 145 ASN A N 1
ATOM 1187 C CA . ASN A 1 145 ? -39.795 -12.297 48.793 1.00 72.88 145 ASN A CA 1
ATOM 1188 C C . ASN A 1 145 ? -40.374 -10.917 49.174 1.00 72.88 145 ASN A C 1
ATOM 1190 O O . ASN A 1 145 ? -41.427 -10.811 49.802 1.00 72.88 145 ASN A O 1
ATOM 1194 N N . ILE A 1 146 ? -39.654 -9.848 48.821 1.00 67.62 146 ILE A N 1
ATOM 1195 C CA . ILE A 1 146 ? -39.973 -8.466 49.218 1.00 67.62 146 ILE A CA 1
ATOM 1196 C C . ILE A 1 146 ? -41.333 -8.044 48.643 1.00 67.62 146 ILE A C 1
ATOM 1198 O O . ILE A 1 146 ? -42.107 -7.355 49.308 1.00 67.62 146 ILE A O 1
ATOM 1202 N N . GLU A 1 147 ? -41.638 -8.505 47.427 1.00 65.12 147 GLU A N 1
ATOM 1203 C CA . GLU A 1 147 ? -42.915 -8.260 46.752 1.00 65.12 147 GLU A CA 1
ATOM 1204 C C . GLU A 1 147 ? -44.071 -9.044 47.391 1.00 65.12 147 GLU A C 1
ATOM 1206 O O . GLU A 1 147 ? -45.137 -8.476 47.610 1.00 65.12 147 GLU A O 1
ATOM 1211 N N . GLY A 1 148 ? -43.865 -10.313 47.767 1.00 64.94 148 GLY A N 1
ATOM 1212 C CA . GLY A 1 148 ? -44.890 -11.115 48.446 1.00 64.94 148 GLY A CA 1
ATOM 1213 C C . GLY A 1 148 ? -45.121 -10.721 49.910 1.00 64.94 148 GLY A C 1
ATOM 1214 O O . GLY A 1 148 ? -46.204 -10.941 50.444 1.00 64.94 148 GLY A O 1
ATOM 1215 N N . GLY A 1 149 ? -44.122 -10.120 50.563 1.00 65.38 149 GLY A N 1
ATOM 1216 C CA . GLY A 1 149 ? -44.189 -9.681 51.959 1.00 65.38 149 GLY A CA 1
ATOM 1217 C C . GLY A 1 149 ? -44.798 -8.293 52.179 1.00 65.38 149 GLY A C 1
ATOM 1218 O O . GLY A 1 149 ? -44.861 -7.848 53.325 1.00 65.38 149 GLY A O 1
ATOM 1219 N N . GLY A 1 150 ? -45.210 -7.581 51.120 1.00 64.50 150 GLY A N 1
ATOM 1220 C CA . GLY A 1 150 ? -45.722 -6.207 51.235 1.00 64.50 150 GLY A CA 1
ATOM 1221 C C . GLY A 1 150 ? -44.695 -5.227 51.820 1.00 64.50 150 GLY A C 1
ATOM 1222 O O . GLY A 1 150 ? -45.061 -4.230 52.438 1.00 64.50 150 GLY A O 1
ATOM 1223 N N . LEU A 1 151 ? -43.402 -5.531 51.661 1.00 66.75 151 LEU A N 1
ATOM 1224 C CA . LEU A 1 151 ? -42.266 -4.707 52.094 1.00 66.75 151 LEU A CA 1
ATOM 1225 C C . LEU A 1 151 ? -41.883 -3.661 51.039 1.00 66.75 151 LEU A C 1
ATOM 1227 O O . LEU A 1 151 ? -40.861 -2.981 51.156 1.00 66.75 151 LEU A O 1
ATOM 1231 N N . ARG A 1 152 ? -42.695 -3.517 49.987 1.00 77.06 152 ARG A N 1
ATOM 1232 C CA . ARG A 1 152 ? -42.532 -2.454 49.005 1.00 77.06 152 ARG A CA 1
ATOM 1233 C C . ARG A 1 152 ? -42.800 -1.116 49.687 1.00 77.06 152 ARG A C 1
ATOM 1235 O O . ARG A 1 152 ? -43.746 -0.977 50.454 1.00 77.06 152 ARG A O 1
ATOM 1242 N N . PHE A 1 153 ? -41.995 -0.109 49.361 1.00 79.75 153 PHE A N 1
ATOM 1243 C CA . PHE A 1 153 ? -42.090 1.218 49.978 1.00 79.75 153 PHE A CA 1
ATOM 1244 C C . PHE A 1 153 ? -43.511 1.806 49.948 1.00 79.75 153 PHE A C 1
ATOM 1246 O O . PHE A 1 153 ? -43.942 2.416 50.919 1.00 79.75 153 PHE A O 1
ATOM 1253 N N . GLN A 1 154 ? -44.256 1.591 48.860 1.00 81.00 154 GLN A N 1
ATOM 1254 C CA . GLN A 1 154 ? -45.636 2.072 48.752 1.00 81.00 154 GLN A CA 1
ATOM 1255 C C . GLN A 1 154 ? -46.593 1.375 49.727 1.00 81.00 154 GLN A C 1
ATOM 1257 O O . GLN A 1 154 ? -47.403 2.050 50.358 1.00 81.00 154 GLN A O 1
ATOM 1262 N N . ASP A 1 155 ? -46.467 0.060 49.900 1.00 82.56 155 ASP A N 1
ATOM 1263 C CA . ASP A 1 155 ? -47.292 -0.703 50.842 1.00 82.56 155 ASP A CA 1
ATOM 1264 C C . ASP A 1 155 ? -46.946 -0.334 52.288 1.00 82.56 155 ASP A C 1
ATOM 1266 O O . ASP A 1 155 ? -47.834 -0.163 53.124 1.00 82.56 155 ASP A O 1
ATOM 1270 N N . LEU A 1 156 ? -45.653 -0.146 52.568 1.00 84.25 156 LEU A N 1
ATOM 1271 C CA . LEU A 1 156 ? -45.164 0.276 53.877 1.00 84.25 156 LEU A CA 1
ATOM 1272 C C . LEU A 1 156 ? -45.670 1.679 54.234 1.00 84.25 156 LEU A C 1
ATOM 1274 O O . LEU A 1 156 ? -46.176 1.882 55.334 1.00 84.25 156 LEU A O 1
ATOM 1278 N N . LYS A 1 157 ? -45.622 2.611 53.277 1.00 89.75 157 LYS A N 1
ATOM 1279 C CA . LYS A 1 157 ? -46.156 3.966 53.434 1.00 89.75 157 LYS A CA 1
ATOM 1280 C C . LYS A 1 157 ? -47.671 3.966 53.646 1.00 89.75 157 LYS A C 1
ATOM 1282 O O . LYS A 1 157 ? -48.166 4.664 54.521 1.00 89.75 157 LYS A O 1
ATOM 1287 N N . SER A 1 158 ? -48.415 3.145 52.903 1.00 87.94 158 SER A N 1
ATOM 1288 C CA . SER A 1 158 ? -49.862 3.016 53.115 1.00 87.94 158 SER A CA 1
ATOM 1289 C C . SER A 1 158 ? -50.189 2.468 54.510 1.00 87.94 158 SER A C 1
ATOM 1291 O O . SER A 1 158 ? -51.120 2.942 55.161 1.00 87.94 158 SER A O 1
ATOM 1293 N N . LYS A 1 159 ? -49.407 1.501 55.010 1.00 86.44 159 LYS A N 1
ATOM 1294 C CA . LYS A 1 159 ? -49.543 0.994 56.385 1.00 86.44 159 LYS A CA 1
ATOM 1295 C C . LYS A 1 159 ? -49.195 2.058 57.428 1.00 86.44 159 LYS A C 1
ATOM 1297 O O . LYS A 1 159 ? -49.904 2.156 58.423 1.00 86.44 159 LYS A O 1
ATOM 1302 N N . GLU A 1 160 ? -48.151 2.851 57.205 1.00 90.44 160 GLU A N 1
ATOM 1303 C CA . GLU A 1 160 ? -47.770 3.970 58.077 1.00 90.44 160 GLU A CA 1
ATOM 1304 C C . GLU A 1 160 ? -48.898 5.006 58.181 1.00 90.44 160 GLU A C 1
ATOM 1306 O O . GLU A 1 160 ? -49.329 5.341 59.283 1.00 90.44 160 GLU A O 1
ATOM 1311 N N . GLU A 1 161 ? -49.474 5.414 57.049 1.00 93.06 161 GLU A N 1
ATOM 1312 C CA . GLU A 1 161 ? -50.620 6.333 57.008 1.00 93.06 161 GLU A CA 1
ATOM 1313 C C . GLU A 1 161 ? -51.846 5.765 57.753 1.00 93.06 161 GLU A C 1
ATOM 1315 O O . GLU A 1 161 ? -52.538 6.488 58.478 1.00 93.06 161 GLU A O 1
ATOM 1320 N N . GLN A 1 162 ? -52.111 4.458 57.630 1.00 92.06 162 GLN A N 1
ATOM 1321 C CA . GLN A 1 162 ? -53.182 3.791 58.382 1.00 92.06 162 GLN A CA 1
ATOM 1322 C C . GLN A 1 162 ? -52.912 3.778 59.890 1.00 92.06 162 GLN A C 1
ATOM 1324 O O . GLN A 1 162 ? -53.837 4.014 60.672 1.00 92.06 162 GLN A O 1
ATOM 1329 N N . ILE A 1 163 ? -51.668 3.520 60.304 1.00 93.00 163 ILE A N 1
ATOM 1330 C CA . ILE A 1 163 ? -51.260 3.536 61.714 1.00 93.00 163 ILE A CA 1
ATOM 1331 C C . ILE A 1 163 ? -51.433 4.942 62.290 1.00 93.00 163 ILE A C 1
ATOM 1333 O O . ILE A 1 163 ? -52.057 5.083 63.340 1.00 93.00 163 ILE A O 1
ATOM 1337 N N . GLU A 1 164 ? -50.988 5.987 61.590 1.00 94.38 164 GLU A N 1
ATOM 1338 C CA . GLU A 1 164 ? -51.178 7.370 62.040 1.00 94.38 164 GLU A CA 1
ATOM 1339 C C . GLU A 1 164 ? -52.661 7.743 62.194 1.00 94.38 164 GLU A C 1
ATOM 1341 O O . GLU A 1 164 ? -53.053 8.405 63.163 1.00 94.38 164 GLU A O 1
ATOM 1346 N N . ALA A 1 165 ? -53.512 7.321 61.254 1.00 93.56 165 ALA A N 1
ATOM 1347 C CA . ALA A 1 165 ? -54.953 7.550 61.334 1.00 93.56 165 ALA A CA 1
ATOM 1348 C C . ALA A 1 165 ? -55.582 6.819 62.535 1.00 93.56 165 ALA A C 1
ATOM 1350 O O . ALA A 1 165 ? -56.397 7.395 63.267 1.00 93.56 165 ALA A O 1
ATOM 1351 N N . LEU A 1 166 ? -55.174 5.569 62.775 1.00 94.50 166 LEU A N 1
ATOM 1352 C CA . LEU A 1 166 ? -55.582 4.776 63.936 1.00 94.50 166 LEU A CA 1
ATOM 1353 C C . LEU A 1 166 ? -55.131 5.423 65.246 1.00 94.50 166 LEU A C 1
ATOM 1355 O O . LEU A 1 166 ? -55.942 5.562 66.162 1.00 94.50 166 LEU A O 1
ATOM 1359 N N . GLU A 1 167 ? -53.886 5.884 65.334 1.00 93.69 167 GLU A N 1
ATOM 1360 C CA . GLU A 1 167 ? -53.367 6.576 66.512 1.00 93.69 167 GLU A CA 1
ATOM 1361 C C . GLU A 1 167 ? -54.144 7.855 66.823 1.00 93.69 167 GLU A C 1
ATOM 1363 O O . GLU A 1 167 ? -54.476 8.102 67.986 1.00 93.69 167 GLU A O 1
ATOM 1368 N N . LYS A 1 168 ? -54.473 8.661 65.804 1.00 93.62 168 LYS A N 1
ATOM 1369 C CA . LYS A 1 168 ? -55.327 9.848 65.975 1.00 93.62 168 LYS A CA 1
ATOM 1370 C C . LYS A 1 168 ? -56.698 9.453 66.525 1.00 93.62 168 LYS A C 1
ATOM 1372 O O . LYS A 1 168 ? -57.140 10.019 67.523 1.00 93.62 168 LYS A O 1
ATOM 1377 N N . SER A 1 169 ? -57.321 8.417 65.959 1.00 92.00 169 SER A N 1
ATOM 1378 C CA . SER A 1 169 ? -58.614 7.910 66.438 1.00 92.00 169 SER A CA 1
ATOM 1379 C C . SER A 1 169 ? -58.554 7.419 67.889 1.00 92.00 169 SER A C 1
ATOM 1381 O O . SER A 1 169 ? -59.435 7.733 68.690 1.00 92.00 169 SER A O 1
ATOM 1383 N N . VAL A 1 170 ? -57.501 6.686 68.266 1.00 92.94 170 VAL A N 1
ATOM 1384 C CA . VAL A 1 170 ? -57.289 6.213 69.642 1.00 92.94 170 VAL A CA 1
ATOM 1385 C C . VAL A 1 170 ? -57.059 7.390 70.589 1.00 92.94 170 VAL A C 1
ATOM 1387 O O . VAL A 1 170 ? -57.657 7.430 71.666 1.00 92.94 170 VAL A O 1
ATOM 1390 N N . LYS A 1 171 ? -56.260 8.389 70.201 1.00 92.19 171 LYS A N 1
ATOM 1391 C CA . LYS A 1 171 ? -56.059 9.616 70.990 1.00 92.19 171 LYS A CA 1
ATOM 1392 C C . LYS A 1 171 ? -57.372 10.366 71.218 1.00 92.19 171 LYS A C 1
ATOM 1394 O O . LYS A 1 171 ? -57.645 10.792 72.338 1.00 92.19 171 LYS A O 1
ATOM 1399 N N . ASP A 1 172 ? -58.223 10.480 70.208 1.00 91.75 172 ASP A N 1
ATOM 1400 C CA . ASP A 1 172 ? -59.510 11.164 70.356 1.00 91.75 172 ASP A CA 1
ATOM 1401 C C . ASP A 1 172 ? -60.498 10.363 71.210 1.00 91.75 172 ASP A C 1
ATOM 1403 O O . ASP A 1 172 ? -61.160 10.919 72.090 1.00 91.75 172 ASP A O 1
ATOM 1407 N N . LYS A 1 173 ? -60.566 9.040 71.020 1.00 90.19 173 LYS A N 1
ATOM 1408 C CA . LYS A 1 173 ? -61.401 8.156 71.847 1.00 90.19 173 LYS A CA 1
ATOM 1409 C C . LYS A 1 173 ? -60.942 8.136 73.304 1.00 90.19 173 LYS A C 1
ATOM 1411 O O . LYS A 1 173 ? -61.782 8.193 74.195 1.00 90.19 173 LYS A O 1
ATOM 1416 N N . THR A 1 174 ? -59.637 8.116 73.566 1.00 88.31 174 THR A N 1
ATOM 1417 C CA . THR A 1 174 ? -59.094 8.163 74.935 1.00 88.31 174 THR A CA 1
ATOM 1418 C C . THR A 1 174 ? -59.346 9.510 75.606 1.00 88.31 174 THR A C 1
ATOM 1420 O O . THR A 1 174 ? -59.694 9.528 76.784 1.00 88.31 174 THR A O 1
ATOM 1423 N N . LYS A 1 175 ? -59.262 10.634 74.877 1.00 87.38 175 LYS A N 1
ATOM 1424 C CA . LYS A 1 175 ? -59.699 11.946 75.390 1.00 87.38 175 LYS A CA 1
ATOM 1425 C C . LYS A 1 175 ? -61.174 11.921 75.792 1.00 87.38 175 LYS A C 1
ATOM 1427 O O . LYS A 1 175 ? -61.493 12.303 76.912 1.00 87.38 175 LYS A O 1
ATOM 1432 N N . LYS A 1 176 ? -62.061 11.423 74.921 1.00 85.88 176 LYS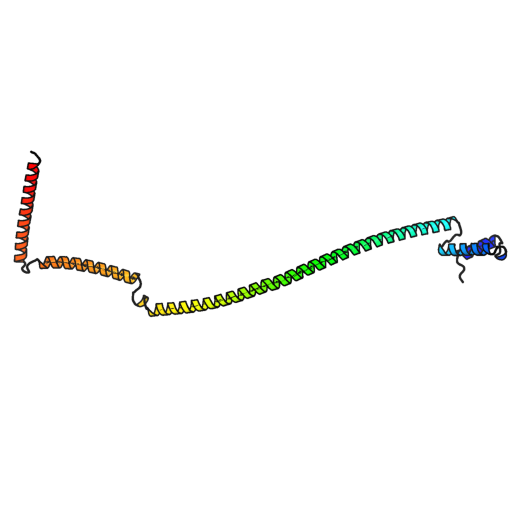 A N 1
ATOM 1433 C CA . LYS A 1 176 ? -63.497 11.293 75.231 1.00 85.88 176 LYS A CA 1
ATOM 1434 C C . LYS A 1 176 ? -63.738 10.388 76.441 1.00 85.88 176 LYS A C 1
ATOM 1436 O O . LYS A 1 176 ? -64.502 10.744 77.326 1.00 85.88 176 LYS A O 1
ATOM 1441 N N . LEU A 1 177 ? -63.048 9.253 76.520 1.00 85.19 177 LEU A N 1
ATOM 1442 C CA . LEU A 1 177 ? -63.179 8.310 77.629 1.00 85.19 177 LEU A CA 1
ATOM 1443 C C . LEU A 1 177 ? -62.712 8.908 78.963 1.00 85.19 177 LEU A C 1
ATOM 1445 O O . LEU A 1 177 ? -63.383 8.712 79.969 1.00 85.19 177 LEU A O 1
ATOM 1449 N N . LYS A 1 178 ? -61.627 9.694 78.971 1.00 81.88 178 LYS A N 1
ATOM 1450 C CA . LYS A 1 178 ? -61.199 10.450 80.160 1.00 81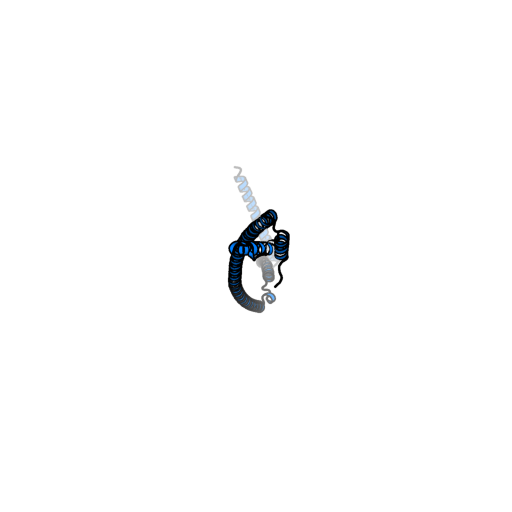.88 178 LYS A CA 1
ATOM 1451 C C . LYS A 1 178 ? -62.263 11.444 80.625 1.00 81.88 178 LYS A C 1
ATOM 1453 O O . LYS A 1 178 ? -62.490 11.552 81.821 1.00 81.88 178 LYS A O 1
ATOM 1458 N N . VAL A 1 179 ? -62.938 12.130 79.699 1.00 79.19 179 VAL A N 1
ATOM 1459 C CA . VAL A 1 179 ? -64.061 13.023 80.040 1.00 79.19 179 VAL A CA 1
ATOM 1460 C C . VAL A 1 179 ? -65.206 12.232 80.676 1.00 79.19 179 VAL A C 1
ATOM 1462 O O . VAL A 1 179 ? -65.724 12.640 81.710 1.00 79.19 179 VAL A O 1
ATOM 1465 N N . TYR A 1 180 ? -65.561 11.073 80.114 1.00 76.75 180 TYR A N 1
ATOM 1466 C CA . TYR A 1 180 ? -66.614 10.224 80.677 1.00 76.75 180 TYR A CA 1
ATOM 1467 C C . TYR A 1 180 ? -66.243 9.600 82.030 1.00 76.75 180 TYR A C 1
ATOM 1469 O O . TYR A 1 180 ? -67.124 9.440 82.863 1.00 76.75 180 TYR A O 1
ATOM 1477 N N . GLN A 1 181 ? -64.968 9.289 82.286 1.00 72.81 181 GLN A N 1
ATOM 1478 C CA . GLN A 1 181 ? -64.514 8.755 83.581 1.00 72.81 181 GLN A CA 1
ATOM 1479 C C . GLN A 1 181 ? -64.599 9.764 84.733 1.00 72.81 181 GLN A C 1
ATOM 1481 O O . GLN A 1 181 ? -64.646 9.354 85.888 1.00 72.81 181 GLN A O 1
ATOM 1486 N N . ILE A 1 182 ? -64.603 11.065 84.437 1.00 70.81 182 ILE A N 1
ATOM 1487 C CA . ILE A 1 182 ? -64.763 12.120 85.449 1.00 70.81 182 ILE A CA 1
ATOM 1488 C C . ILE A 1 182 ? -66.243 12.280 85.838 1.00 70.81 182 ILE A C 1
ATOM 1490 O O . ILE A 1 182 ? -66.540 12.778 86.922 1.00 70.81 182 ILE A O 1
ATOM 1494 N N . LEU A 1 183 ? -67.179 11.840 84.988 1.00 63.62 183 LEU A N 1
ATOM 1495 C CA . LEU A 1 183 ? -68.607 11.912 85.284 1.00 63.62 183 LEU A CA 1
ATOM 1496 C C . LEU A 1 183 ? -69.030 10.791 86.254 1.00 63.62 183 LEU A C 1
ATOM 1498 O O . LEU A 1 183 ? -68.728 9.621 86.003 1.00 63.62 183 LEU A O 1
ATOM 1502 N N . PRO A 1 184 ? -69.778 11.110 87.328 1.00 62.16 184 PRO A N 1
ATOM 1503 C CA . PRO A 1 184 ? -70.380 10.101 88.189 1.00 62.16 184 PRO A CA 1
ATOM 1504 C C . PRO A 1 184 ? -71.326 9.181 87.390 1.00 62.16 184 PRO A C 1
ATOM 1506 O O . PRO A 1 184 ? -72.050 9.674 86.524 1.00 62.16 184 PRO A O 1
ATOM 1509 N N . PRO A 1 185 ? -71.390 7.869 87.690 1.00 66.44 185 PRO A N 1
ATOM 1510 C CA . PRO A 1 185 ? -72.255 6.916 86.979 1.00 66.44 185 PRO A CA 1
ATOM 1511 C C . PRO A 1 185 ? -73.761 7.211 87.085 1.00 66.44 185 PRO A C 1
ATOM 1513 O O . PRO A 1 185 ? -74.548 6.679 86.305 1.00 66.44 185 PRO A O 1
ATOM 1516 N N . ASP A 1 186 ? -74.166 8.032 88.057 1.00 69.62 186 ASP A N 1
ATOM 1517 C CA . ASP A 1 186 ? -75.555 8.404 88.316 1.00 69.62 186 ASP A CA 1
ATOM 1518 C C . ASP A 1 186 ? -75.901 9.747 87.643 1.00 69.62 186 ASP A C 1
ATOM 1520 O O . ASP A 1 186 ? -75.334 10.802 87.951 1.00 69.62 186 ASP A O 1
ATOM 1524 N N . VAL A 1 187 ? -76.858 9.700 86.712 1.00 67.06 187 VAL A N 1
ATOM 1525 C CA . VAL A 1 187 ? -77.290 10.817 85.854 1.00 67.06 187 VAL A CA 1
ATOM 1526 C C . VAL A 1 187 ? -77.825 12.001 86.670 1.00 67.06 187 VAL A C 1
ATOM 1528 O O . VAL A 1 187 ? -77.710 13.147 86.232 1.00 67.06 187 VAL A O 1
ATOM 1531 N N . VAL A 1 188 ? -78.393 11.753 87.855 1.00 68.69 188 VAL A N 1
ATOM 1532 C CA . VAL A 1 188 ? -78.925 12.813 88.728 1.00 68.69 188 VAL A CA 1
ATOM 1533 C C . VAL A 1 188 ? -77.782 13.597 89.385 1.00 68.69 188 VAL A C 1
ATOM 1535 O O . VAL A 1 188 ? -77.793 14.829 89.387 1.00 68.69 188 VAL A O 1
ATOM 1538 N N . LEU A 1 189 ? -76.748 12.895 89.857 1.00 69.44 189 LEU A N 1
ATOM 1539 C CA . LEU A 1 189 ? -75.540 13.485 90.447 1.00 69.44 189 LEU A CA 1
ATOM 1540 C C . LEU A 1 189 ? -74.691 14.238 89.416 1.00 69.44 189 LEU A C 1
ATOM 1542 O O . LEU A 1 189 ? -74.156 15.302 89.724 1.00 69.44 189 LEU A O 1
ATOM 1546 N N . ALA A 1 190 ? -74.605 13.730 88.185 1.00 66.44 190 ALA A N 1
ATOM 1547 C CA . ALA A 1 190 ? -73.888 14.399 87.102 1.00 66.44 190 ALA A CA 1
ATOM 1548 C C . ALA A 1 190 ? -74.530 15.747 86.713 1.00 66.44 190 ALA A C 1
ATOM 1550 O O . ALA A 1 190 ? -73.811 16.719 86.485 1.00 66.44 190 ALA A O 1
ATOM 1551 N N . LYS A 1 191 ? -75.871 15.834 86.685 1.00 73.38 191 LYS A N 1
ATOM 1552 C CA . LYS A 1 191 ? -76.589 17.100 86.438 1.00 73.38 191 LYS A CA 1
ATOM 1553 C C . LYS A 1 191 ? -76.353 18.116 87.552 1.00 73.38 191 LYS A C 1
ATOM 1555 O O . LYS A 1 191 ? -76.022 19.258 87.262 1.00 73.38 191 LYS A O 1
ATOM 1560 N N . LEU A 1 192 ? -76.421 17.680 88.812 1.00 77.69 192 LEU A N 1
ATOM 1561 C CA . LEU A 1 192 ? -76.154 18.551 89.958 1.00 77.69 192 LEU A CA 1
ATOM 1562 C C . LEU A 1 192 ? -74.717 19.098 89.939 1.00 77.69 192 LEU A C 1
ATOM 1564 O O . LEU A 1 192 ? -74.504 20.281 90.178 1.00 77.69 192 LEU A O 1
ATOM 1568 N N . GLN A 1 193 ? -73.722 18.260 89.626 1.00 73.31 193 GLN A N 1
ATOM 1569 C CA . GLN A 1 193 ? -72.333 18.716 89.513 1.00 73.31 193 GLN A CA 1
ATOM 1570 C C . GLN A 1 193 ? -72.112 19.668 88.333 1.00 73.31 193 GLN A C 1
ATOM 1572 O O . GLN A 1 193 ? -71.288 20.575 88.443 1.00 73.31 193 GLN A O 1
ATOM 1577 N N . LEU A 1 194 ? -72.842 19.490 87.229 1.00 78.62 194 LEU A N 1
ATOM 1578 C CA . LEU A 1 194 ? -72.795 20.395 86.084 1.00 78.62 194 LEU A CA 1
ATOM 1579 C C . LEU A 1 194 ? -73.385 21.767 86.434 1.00 78.62 194 LEU A C 1
ATOM 1581 O O . LEU A 1 194 ? -72.745 22.774 86.143 1.00 78.62 194 LEU A O 1
ATOM 1585 N N . ASP A 1 195 ? -74.519 21.807 87.134 1.00 80.12 195 ASP A N 1
ATOM 1586 C CA . ASP A 1 195 ? -75.131 23.055 87.609 1.00 80.12 195 ASP A CA 1
ATOM 1587 C C . ASP A 1 195 ? -74.224 23.775 88.623 1.00 80.12 195 ASP A C 1
ATOM 1589 O O . ASP A 1 195 ? -73.995 24.979 88.514 1.00 80.12 195 ASP A O 1
ATOM 1593 N N . VAL A 1 196 ? -73.610 23.038 89.559 1.00 81.44 196 VAL A N 1
ATOM 1594 C CA . VAL A 1 196 ? -72.630 23.595 90.514 1.00 81.44 196 VAL A CA 1
ATOM 1595 C C . VAL A 1 196 ? -71.385 24.127 89.795 1.00 81.44 196 VAL A C 1
ATOM 1597 O O . VAL A 1 196 ? -70.856 25.178 90.157 1.00 81.44 196 VAL A O 1
ATOM 1600 N N . ALA A 1 197 ? -70.893 23.422 88.773 1.00 80.56 197 ALA A N 1
ATOM 1601 C CA . ALA A 1 197 ? -69.761 23.881 87.975 1.00 80.56 197 ALA A CA 1
ATOM 1602 C C . ALA A 1 197 ? -70.113 25.124 87.138 1.00 80.56 197 ALA A C 1
ATOM 1604 O O . ALA A 1 197 ? -69.282 26.022 87.020 1.00 80.56 197 ALA A O 1
ATOM 1605 N N . GLN A 1 198 ? -71.335 25.209 86.602 1.00 83.56 198 GLN A N 1
ATOM 1606 C CA . GLN A 1 198 ? -71.834 26.386 85.885 1.00 83.56 198 GLN A CA 1
ATOM 1607 C C . GLN A 1 198 ? -71.978 27.602 86.802 1.00 83.56 198 GLN A C 1
ATOM 1609 O O . GLN A 1 198 ? -71.551 28.689 86.419 1.00 83.56 198 GLN A O 1
ATOM 1614 N N . GLN A 1 199 ? -72.501 27.425 88.019 1.00 81.88 199 GLN A N 1
ATOM 1615 C CA . GLN A 1 199 ? -72.584 28.498 89.016 1.00 81.88 199 GLN A CA 1
ATOM 1616 C C . GLN A 1 199 ? -71.199 29.036 89.385 1.00 81.88 199 GLN A C 1
ATOM 1618 O O . GLN A 1 199 ? -70.975 30.240 89.321 1.00 81.88 199 GLN A O 1
ATOM 1623 N N . LYS A 1 200 ? -70.230 28.153 89.656 1.00 83.00 200 LYS A N 1
ATOM 1624 C CA . LYS A 1 200 ? -68.841 28.569 89.921 1.00 83.00 200 LYS A CA 1
ATOM 1625 C C . LYS A 1 200 ? -68.199 29.292 88.738 1.00 83.00 200 LYS A C 1
ATOM 1627 O O . LYS A 1 200 ? -67.389 30.191 88.936 1.00 83.00 200 LYS A O 1
ATOM 1632 N N . LEU A 1 201 ? -68.526 28.899 87.505 1.00 83.50 201 LEU A N 1
ATOM 1633 C CA . LEU A 1 201 ? -68.025 29.575 86.308 1.00 83.50 201 LEU A CA 1
ATOM 1634 C C . LEU A 1 201 ? -68.627 30.979 86.190 1.00 83.50 201 LEU A C 1
ATOM 1636 O O . LEU A 1 201 ? -67.882 31.915 85.918 1.00 83.50 201 LEU A O 1
ATOM 1640 N N . ALA A 1 202 ? -69.925 31.132 86.466 1.00 85.62 202 ALA A N 1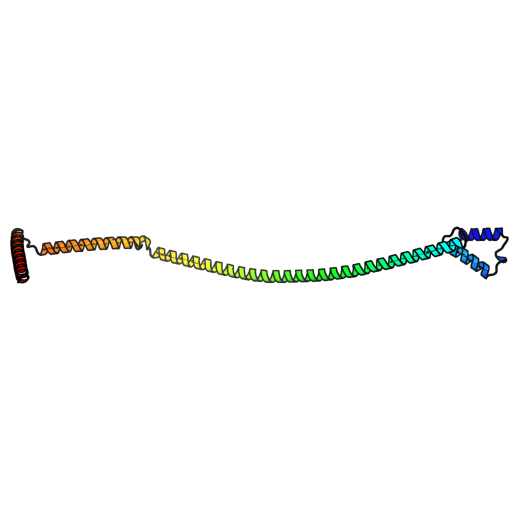
ATOM 1641 C CA . ALA A 1 202 ? -70.598 32.428 86.505 1.00 85.62 202 ALA A CA 1
ATOM 1642 C C . ALA A 1 202 ? -69.990 33.361 87.570 1.00 85.62 202 ALA A C 1
ATOM 1644 O O . ALA A 1 202 ? -69.624 34.489 87.246 1.00 85.62 202 ALA A O 1
ATOM 1645 N N . GLU A 1 203 ? -69.767 32.864 88.790 1.00 87.00 203 GLU A N 1
ATOM 1646 C CA . GLU A 1 203 ? -69.082 33.606 89.863 1.00 87.00 203 GLU A CA 1
ATOM 1647 C C . GLU A 1 203 ? -67.659 34.027 89.454 1.00 87.00 203 GLU A C 1
ATOM 1649 O O . GLU A 1 203 ? -67.235 35.162 89.672 1.00 87.00 203 GLU A O 1
ATOM 1654 N N . LEU A 1 204 ? -66.897 33.135 88.813 1.00 84.62 204 LEU A N 1
ATOM 1655 C CA . LEU A 1 204 ? -65.548 33.446 88.330 1.00 84.62 204 LEU A CA 1
ATOM 1656 C C . LEU A 1 204 ? -65.551 34.462 87.178 1.00 84.62 204 LEU A C 1
ATOM 1658 O O . LEU A 1 204 ? -64.636 35.278 87.073 1.00 84.62 204 LEU A O 1
ATOM 1662 N N . THR A 1 205 ? -66.565 34.441 86.310 1.00 82.25 205 THR A N 1
ATOM 1663 C CA . THR A 1 205 ? -66.721 35.465 85.269 1.00 82.25 205 THR A CA 1
ATOM 1664 C C . THR A 1 205 ? -67.142 36.808 85.846 1.00 82.25 205 THR A C 1
ATOM 1666 O O . THR A 1 205 ? -66.611 37.827 85.421 1.00 82.25 205 THR A O 1
ATOM 1669 N N . GLU A 1 206 ? -68.012 36.817 86.854 1.00 85.81 206 GLU A N 1
ATOM 1670 C CA . GLU A 1 206 ? -68.453 38.038 87.526 1.00 85.81 206 GLU A CA 1
ATOM 1671 C C . GLU A 1 206 ? -67.297 38.677 88.302 1.00 85.81 206 GLU A C 1
ATOM 1673 O O . GLU A 1 206 ? -66.993 39.847 88.100 1.00 85.81 206 GLU A O 1
ATOM 1678 N N . THR A 1 207 ? -66.539 37.890 89.073 1.00 84.50 207 THR A N 1
ATOM 1679 C CA . THR A 1 207 ? -65.315 38.366 89.747 1.00 84.50 207 THR A CA 1
ATOM 1680 C C . THR A 1 207 ? -64.248 38.859 88.770 1.00 84.50 207 THR A C 1
ATOM 1682 O O . THR A 1 207 ? -63.603 39.875 89.034 1.00 84.50 207 THR A O 1
ATOM 1685 N N . ARG A 1 208 ? -64.061 38.194 87.621 1.00 83.88 208 ARG A N 1
ATOM 1686 C CA . ARG A 1 208 ? -63.201 38.702 86.540 1.00 83.88 208 ARG A CA 1
ATOM 1687 C C . ARG A 1 208 ? -63.699 40.060 86.042 1.00 83.88 208 ARG A C 1
ATOM 1689 O O . ARG A 1 208 ? -62.886 40.969 85.882 1.00 83.88 208 ARG A O 1
ATOM 1696 N N . ASP A 1 209 ? -64.991 40.198 85.778 1.00 85.31 209 ASP A N 1
ATOM 1697 C CA . ASP A 1 209 ? -65.570 41.430 85.243 1.00 85.31 209 ASP A CA 1
ATOM 1698 C C . ASP A 1 209 ? -65.527 42.568 86.278 1.00 85.31 209 ASP A C 1
ATOM 1700 O O . ASP A 1 209 ? -65.233 43.709 85.921 1.00 85.31 209 ASP A O 1
ATOM 1704 N N . GLU A 1 210 ? -65.697 42.271 87.568 1.00 84.81 210 GLU A N 1
ATOM 1705 C CA . GLU A 1 210 ? -65.482 43.215 88.670 1.00 84.81 210 GLU A CA 1
ATOM 1706 C C . GLU A 1 210 ? -64.020 43.671 88.754 1.00 84.81 210 GLU A C 1
ATOM 1708 O O . GLU A 1 210 ? -63.748 44.868 88.856 1.00 84.81 210 GLU A O 1
ATOM 1713 N N . LEU A 1 211 ? -63.062 42.741 88.666 1.00 82.94 211 LEU A N 1
ATOM 1714 C CA . LEU A 1 211 ? -61.632 43.064 88.647 1.00 82.94 211 LEU A CA 1
ATOM 1715 C C . LEU A 1 211 ? -61.260 43.909 87.422 1.00 82.94 211 LEU A C 1
ATOM 1717 O O . LEU A 1 211 ? -60.467 44.842 87.544 1.00 82.94 211 LEU A O 1
ATOM 1721 N N . LEU A 1 212 ? -61.858 43.638 86.258 1.00 81.25 212 LEU A N 1
ATOM 1722 C CA . LEU A 1 212 ? -61.677 44.456 85.056 1.00 81.25 212 LEU A CA 1
ATOM 1723 C C . LEU A 1 212 ? -62.246 45.872 85.235 1.00 81.25 212 LEU A C 1
ATOM 1725 O O . LEU A 1 212 ? -61.589 46.835 84.841 1.00 81.25 212 LEU A O 1
ATOM 1729 N N . LYS A 1 213 ? -63.413 46.029 85.877 1.00 80.75 213 LYS A N 1
ATOM 1730 C CA . LYS A 1 213 ? -63.962 47.353 86.228 1.00 80.75 213 LYS A CA 1
ATOM 1731 C C . LYS A 1 213 ? -63.053 48.102 87.210 1.00 80.75 213 LYS A C 1
ATOM 1733 O O . LYS A 1 213 ? -62.795 49.284 87.004 1.00 80.75 213 LYS A O 1
ATOM 1738 N N . GLN A 1 214 ? -62.526 47.427 88.235 1.00 79.50 214 GLN A N 1
ATOM 1739 C CA . GLN A 1 214 ? -61.588 48.016 89.205 1.00 79.50 214 GLN A CA 1
ATOM 1740 C C . GLN A 1 214 ? -60.278 48.468 88.537 1.00 79.50 214 GLN A C 1
ATOM 1742 O O . GLN A 1 214 ? -59.782 49.558 88.820 1.00 79.50 214 GLN A O 1
ATOM 1747 N N . MET A 1 215 ? -59.739 47.684 87.596 1.00 73.06 215 MET A N 1
ATOM 1748 C CA . MET A 1 215 ? -58.574 48.093 86.801 1.00 73.06 215 MET A CA 1
ATOM 1749 C C . MET A 1 215 ? -58.878 49.290 85.888 1.00 73.06 215 MET A C 1
ATOM 1751 O O . MET A 1 215 ? -58.033 50.170 85.753 1.00 73.06 215 MET A O 1
ATOM 1755 N N . ALA A 1 216 ? -60.073 49.357 85.292 1.00 73.56 216 ALA A N 1
ATOM 1756 C CA . ALA A 1 216 ? -60.479 50.472 84.434 1.00 73.56 216 ALA A CA 1
ATOM 1757 C C . ALA A 1 216 ? -60.657 51.793 85.208 1.00 73.56 216 ALA A C 1
ATOM 1759 O O . ALA A 1 216 ? -60.286 52.847 84.697 1.00 73.56 216 ALA A O 1
ATOM 1760 N N . ILE A 1 217 ? -61.165 51.741 86.446 1.00 71.12 217 ILE A N 1
ATOM 1761 C CA . ILE A 1 217 ? -61.316 52.915 87.326 1.00 71.12 217 ILE A CA 1
ATOM 1762 C C . ILE A 1 217 ? -59.946 53.419 87.816 1.00 71.12 217 ILE A C 1
ATOM 1764 O O . ILE A 1 217 ? -59.715 54.626 87.841 1.00 71.12 217 ILE A O 1
ATOM 1768 N N . ASN A 1 218 ? -59.006 52.516 88.114 1.00 66.06 218 ASN A N 1
ATOM 1769 C CA . ASN A 1 218 ? -57.635 52.870 88.515 1.00 66.06 218 ASN A CA 1
ATOM 1770 C C . ASN A 1 218 ? -56.760 53.444 87.379 1.00 66.06 218 ASN A C 1
ATOM 1772 O O . ASN A 1 218 ? -55.668 53.927 87.653 1.00 66.06 218 ASN A O 1
ATOM 1776 N N . LEU A 1 219 ? -57.201 53.386 86.116 1.00 59.62 219 LEU A N 1
ATOM 1777 C CA . LEU A 1 219 ? -56.489 53.948 84.956 1.00 59.62 219 LEU A CA 1
ATOM 1778 C C . LEU A 1 219 ? -56.984 55.355 84.555 1.00 59.62 219 LEU A C 1
ATOM 1780 O O . LEU A 1 219 ? -56.430 55.940 83.625 1.00 59.62 219 LEU A O 1
ATOM 1784 N N . GLN A 1 220 ? -58.027 55.888 85.209 1.00 53.78 220 GLN A N 1
ATOM 1785 C CA . GLN A 1 220 ? -58.640 57.196 84.905 1.00 53.78 220 GLN A CA 1
ATOM 1786 C C . GLN A 1 220 ? -58.468 58.257 86.020 1.00 53.78 220 GLN A C 1
ATOM 1788 O O . GLN A 1 220 ? -59.052 59.338 85.915 1.00 53.78 220 GLN A O 1
ATOM 1793 N N . GLN A 1 221 ? -57.663 57.972 87.052 1.00 47.12 221 GLN A N 1
ATOM 1794 C CA . GLN A 1 221 ? -57.142 58.930 88.047 1.00 47.12 221 GLN A CA 1
ATOM 1795 C C . GLN A 1 221 ? -55.640 59.131 87.836 1.00 47.12 221 GLN A C 1
ATOM 1797 O O . GLN A 1 221 ? -55.171 60.266 88.076 1.00 47.12 221 GLN A O 1
#

Sequence (221 aa):
MFLTIPARRIKNILHAFGISKDDFSKNGVQSVKILATLATILELGDIERSSFLSAIAQLSIDSSHIERQNRDTLRTINSLEISTQEAKLRYHKLREILTNLRRNWDTKEDQKLKEWKRNTTLLDQKAKEYQLKLSRLERQYAAMNIEGGGLRFQDLKSKEEQIEALEKSVKDKTKKLKVYQILPPDVVLAKLQLDVAQQKLAELTETRDELLKQMAINLQQ

Foldseek 3Di:
DDQPLLSVVVVVVCVVVVHDPVNDDPVRNVVSVVLSVLCVVLVHNDSDPVRSVVSVVVVVVVVVVVVVVVVVVVVVVVVVVVVVVVVVVVVVVVVVVVVVVVVVCVVVVVVVVVVVVVVVVVVVVVVVVVVVVVVVVVVVVVVVVCVVVLVPPVSVVVVVVVVVVVVVVVVVVVVVVVVVVVADPDPVVNVVVVVVVVVVVVVVVVVVVVVVVVVVVVVPD

pLDDT: mean 84.82, std 11.72, range [40.03, 98.0]

Radius of gyration: 74.45 Å; Cα contacts (8 Å, |Δi|>4): 41; chains: 1; bounding box: 135×74×173 Å

Organism: NCBI:txid1348616